Protein 8JU7 (pdb70)

Organism: Pseudomonas aeruginosa (strain ATCC 15692 / DSM 22644 / CIP 104116 / JCM 14847 / LMG 12228 / 1C / PRS 101 / PAO1) (NCBI:txid208964)

Nearest PDB structures (foldseek):
  8ju7-assembly1_B  TM=9.983E-01  e=2.698E-19  Pseudomonas aeruginosa PAO1
  3o6q-assembly1_C  TM=5.172E-01  e=2.446E-02  Bacillus subtilis
  4fzd-assembly1_B  TM=3.623E-01  e=2.554E+00  Homo sapiens
  6saw-assembly2_B  TM=3.612E-01  e=6.056E+00  Idiomarina sp. A28L
  5t6i-assembly1_A  TM=3.703E-01  e=5.303E+00  Toxoplasma gondii

Foldseek 3Di:
DCPCVVVVVLVVLQVVCLVVQVVLLVQQQVDDPVSNVVVQVVCVVVDLKRKDKDFCVVVVDDPVQVVCQVVQGWDADDVRFWTWGDNDPDGIIMIIGHHDDDDD/DVVCVVLLVVLQVVCLVVQVVLLVLQLVDDPVRNVVVQVVCVVVDLKDKDKDFCVRVVADPVRVVCQVVQGWDADDSRFWTWGDNDPDGMIMIIGHHDDD

Radius of gyration: 17.53 Å; Cα contacts (8 Å, |Δi|>4): 270; chains: 2; bounding box: 49×37×42 Å

B-factor: mean 25.76, std 8.46, range [12.95, 70.33]

Solvent-accessible surface area: 11940 Å² total; per-residue (Å²): 175,140,93,124,106,99,48,76,36,53,83,61,46,25,41,19,13,93,0,7,2,71,4,1,14,82,82,0,30,1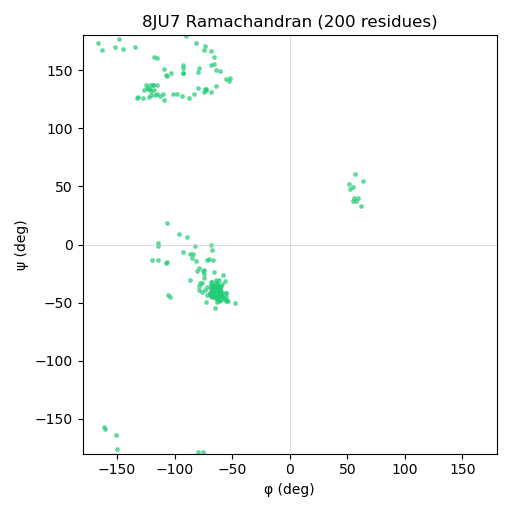06,63,104,97,65,2,14,81,148,37,1,104,92,8,101,102,72,10,8,10,75,5,47,26,12,42,42,203,125,12,165,28,67,141,127,25,59,46,44,3,103,144,106,74,8,0,18,55,118,115,52,25,15,0,0,8,79,11,47,96,32,114,39,9,0,6,0,85,30,4,111,99,84,108,229,104,176,150,72,65,84,26,54,93,33,46,32,38,18,13,96,0,6,3,71,4,0,22,74,54,0,35,110,66,102,91,73,21,20,94,175,36,0,101,83,10,93,100,72,9,10,13,101,6,48,22,10,41,41,204,115,13,150,24,68,134,126,27,63,39,44,4,97,149,105,76,11,1,19,57,118,120,47,46,18,0,0,7,89,10,50,102,33,114,38,8,0,8,0,84,35,9,105,153,132

Secondary structure (DSSP, 8-state):
--TTHHHHHHHHHHHHHHHHHHHHHHHHTTS-HHHHHHHHHHHGGG-SSEEEEE-HHHHT--HHHHHHHHTT--EEETTTTEEEEE-SSSS-EEEEEPPPPP--/-HHHHHHHHHHHHHHHHHHHHHHHHHTTS-HHHHHHHHHHHGGG-SSEEEEE-HHHHT--HHHHHHHHTTPPEEETTTTEEEEE-SSSS-EEEEEPPPP-

GO terms:
  GO:0000155 phosphorelay sensor kinase activity (F, IMP)

Structure (mmCIF, N/CA/C/O backbone):
data_8JU7
#
_entry.id   8JU7
#
_cell.length_a   44.444
_cell.length_b   31.594
_cell.length_c   71.054
_cell.angle_alpha   90.00
_cell.angle_beta   100.03
_cell.angle_gamma   90.00
#
_symmetry.space_group_name_H-M   'P 1 21 1'
#
loop_
_entity.id
_entity.type
_entity.pdbx_description
1 polymer 'histidine kinase'
2 water water
#
loop_
_atom_site.group_PDB
_atom_site.id
_atom_site.type_symbol
_atom_site.label_atom_id
_atom_site.label_alt_id
_atom_site.label_comp_id
_atom_site.label_asym_id
_atom_site.label_entity_id
_atom_site.label_seq_id
_atom_site.pdbx_PDB_ins_code
_atom_site.Cartn_x
_atom_site.Cartn_y
_atom_site.Cartn_z
_atom_site.occupancy
_atom_site.B_iso_or_equiv
_atom_site.auth_seq_id
_atom_site.auth_comp_id
_atom_site.auth_asym_id
_atom_site.auth_atom_id
_atom_site.pdbx_PDB_model_num
ATOM 1 N N . MET A 1 1 ? 20.190 18.902 40.603 1.00 34.79 -1 MET A N 1
ATOM 2 C CA . MET A 1 1 ? 19.076 19.452 39.841 1.00 36.53 -1 MET A CA 1
ATOM 3 C C . MET A 1 1 ? 18.135 18.391 39.285 1.00 37.76 -1 MET A C 1
ATOM 4 O O . MET A 1 1 ? 18.208 18.076 38.101 1.00 41.99 -1 MET A O 1
ATOM 9 N N . MET A 1 2 ? 17.244 17.846 40.116 1.00 36.60 0 MET A N 1
ATOM 10 C CA . MET A 1 2 ? 16.303 16.843 39.627 1.00 39.44 0 MET A CA 1
ATOM 11 C C . MET A 1 2 ? 14.981 17.453 39.182 1.00 40.44 0 MET A C 1
ATOM 12 O O . MET A 1 2 ? 14.136 16.735 38.636 1.00 39.28 0 MET A O 1
ATOM 17 N N . ALA A 1 3 ? 14.786 18.758 39.405 1.00 41.02 1 ALA A N 1
ATOM 18 C CA . ALA A 1 3 ? 13.527 19.413 39.069 1.00 45.53 1 ALA A CA 1
ATOM 19 C C . ALA A 1 3 ? 13.267 19.450 37.569 1.00 48.71 1 ALA A C 1
ATOM 20 O O . ALA A 1 3 ? 12.108 19.559 37.154 1.00 51.86 1 ALA A O 1
ATOM 22 N N . PHE A 1 4 ? 14.307 19.363 36.746 1.00 43.79 2 PHE A N 1
ATOM 23 C CA . PHE A 1 4 ? 14.143 19.369 35.300 1.00 44.53 2 PHE A CA 1
ATOM 24 C C . PHE A 1 4 ? 14.373 17.998 34.699 1.00 41.46 2 PHE A C 1
ATOM 25 O O . PHE A 1 4 ? 14.635 17.891 33.496 1.00 42.19 2 PHE A O 1
ATOM 33 N N . TYR A 1 5 ? 14.310 16.950 35.516 1.00 37.02 3 TYR A N 1
ATOM 34 C CA . TYR A 1 5 ? 14.936 15.700 35.116 1.00 35.65 3 TYR A CA 1
ATOM 35 C C . TYR A 1 5 ? 14.319 15.143 33.840 1.00 33.57 3 TYR A C 1
ATOM 36 O O . TYR A 1 5 ? 15.022 14.557 33.009 1.00 31.95 3 TYR A O 1
ATOM 45 N N . ASP A 1 6 ? 13.006 15.310 33.668 1.00 33.69 4 ASP A N 1
ATOM 46 C CA . ASP A 1 6 ? 12.348 14.746 32.492 1.00 32.26 4 ASP A CA 1
ATOM 47 C C . ASP A 1 6 ? 12.858 15.369 31.197 1.00 30.65 4 ASP A C 1
ATOM 48 O O . ASP A 1 6 ? 12.886 14.694 30.162 1.00 29.18 4 ASP A O 1
ATOM 53 N N . SER A 1 7 ? 13.283 16.637 31.222 1.00 29.14 5 SER A N 1
ATOM 54 C CA . SER A 1 7 ? 13.780 17.230 29.982 1.00 33.36 5 SER A CA 1
ATOM 55 C C . SER A 1 7 ? 15.130 16.643 29.597 1.00 29.28 5 SER A C 1
ATOM 56 O O . SER A 1 7 ? 15.412 16.462 28.404 1.00 30.25 5 SER A O 1
ATOM 59 N N . ILE A 1 8 ? 15.980 16.358 30.588 1.00 28.98 6 ILE A N 1
ATOM 60 C CA . ILE A 1 8 ? 17.262 15.707 30.318 1.00 30.78 6 ILE A CA 1
ATOM 61 C C . ILE A 1 8 ? 17.036 14.342 29.687 1.00 27.97 6 ILE A C 1
ATOM 62 O O . ILE A 1 8 ? 17.648 13.998 28.667 1.00 24.98 6 ILE A O 1
ATOM 67 N N . VAL A 1 9 ? 16.143 13.549 30.287 1.00 24.40 7 VAL A N 1
ATOM 68 C CA . VAL A 1 9 ? 15.868 12.204 29.797 1.00 26.26 7 VAL A CA 1
ATOM 69 C C . VAL A 1 9 ? 15.200 12.260 28.430 1.00 23.49 7 VAL A C 1
ATOM 70 O O . VAL A 1 9 ? 15.532 11.478 27.531 1.00 21.67 7 VAL A O 1
ATOM 74 N N . GLU A 1 10 ? 14.264 13.189 28.246 1.00 22.38 8 GLU A N 1
ATOM 75 C CA . GLU A 1 10 ? 13.589 13.306 26.961 1.00 23.31 8 GLU A CA 1
ATOM 76 C C . GLU A 1 10 ? 14.568 13.683 25.861 1.00 24.40 8 GLU A C 1
ATOM 77 O O . GLU A 1 10 ? 14.598 13.047 24.802 1.00 23.69 8 GLU A O 1
ATOM 83 N N . ASN A 1 11 ? 15.384 14.714 26.096 1.00 24.99 9 ASN A N 1
ATOM 84 C CA . ASN A 1 11 ? 16.355 15.136 25.089 1.00 25.78 9 ASN A CA 1
ATOM 85 C C . ASN A 1 11 ? 17.362 14.034 24.780 1.00 21.63 9 ASN A C 1
ATOM 86 O O . ASN A 1 11 ? 17.759 13.852 23.622 1.00 22.30 9 ASN A O 1
ATOM 91 N N . TYR A 1 12 ? 17.759 13.266 25.793 1.00 21.16 10 TYR A N 1
ATOM 92 C CA . TYR A 1 12 ? 18.678 12.158 25.555 1.00 20.99 10 TYR A CA 1
ATOM 93 C C . TYR A 1 12 ? 18.050 11.110 24.643 1.00 20.98 10 TYR A C 1
ATOM 94 O O . TYR A 1 12 ? 18.691 10.613 23.711 1.00 21.00 10 TYR A O 1
ATOM 103 N N . HIS A 1 13 ? 16.811 10.725 24.937 1.00 16.90 11 HIS A N 1
ATOM 104 C CA . HIS A 1 13 ? 16.147 9.717 24.122 1.00 19.76 11 HIS A CA 1
ATOM 105 C C . HIS A 1 13 ? 15.850 10.243 22.730 1.00 17.18 11 HIS A C 1
ATOM 106 O O . HIS A 1 13 ? 15.964 9.506 21.743 1.00 16.90 11 HIS A O 1
ATOM 113 N N . ARG A 1 14 ? 15.456 11.510 22.635 1.00 15.12 12 ARG A N 1
ATOM 114 C CA . ARG A 1 14 ? 15.284 12.124 21.324 1.00 20.01 12 ARG A CA 1
ATOM 115 C C . ARG A 1 14 ? 16.592 12.089 20.533 1.00 19.75 12 ARG A C 1
ATOM 116 O O . ARG A 1 14 ? 16.600 11.772 19.334 1.00 18.23 12 ARG A O 1
ATOM 124 N N . ASP A 1 15 ? 17.713 12.382 21.195 1.00 19.14 13 ASP A N 1
ATOM 125 C CA . ASP A 1 15 ? 19.007 12.367 20.523 1.00 22.00 13 ASP A CA 1
ATOM 126 C C . ASP A 1 15 ? 19.394 10.960 20.097 1.00 17.59 13 ASP A C 1
ATOM 127 O O . ASP A 1 15 ? 19.995 10.771 19.038 1.00 20.53 13 ASP A O 1
ATOM 132 N N . ALA A 1 16 ? 19.047 9.962 20.898 1.00 19.69 14 ALA A N 1
ATOM 133 C CA . ALA A 1 16 ? 19.409 8.604 20.541 1.00 19.96 14 ALA A CA 1
ATOM 134 C C . ALA A 1 16 ? 18.538 8.041 19.422 1.00 18.78 14 ALA A C 1
ATOM 135 O O . ALA A 1 16 ? 18.985 7.127 18.722 1.00 19.93 14 ALA A O 1
ATOM 137 N N . VAL A 1 17 ? 17.325 8.572 19.222 1.00 15.66 15 VAL A N 1
ATOM 138 C CA . VAL A 1 17 ? 16.391 8.018 18.242 1.00 15.32 15 VAL A CA 1
ATOM 139 C C . VAL A 1 17 ? 16.245 8.879 16.980 1.00 16.26 15 VAL A C 1
ATOM 140 O O . VAL A 1 17 ? 15.783 8.362 15.948 1.00 15.07 15 VAL A O 1
ATOM 144 N N . ARG A 1 18 ? 16.689 10.140 16.995 1.00 14.80 16 ARG A N 1
ATOM 145 C CA . ARG A 1 18 ? 16.422 11.008 15.850 1.00 16.39 16 ARG A CA 1
ATOM 146 C C . ARG A 1 18 ? 17.085 10.505 14.565 1.00 16.17 16 ARG A C 1
ATOM 147 O O . ARG A 1 18 ? 16.493 10.596 13.476 1.00 17.74 16 ARG A O 1
ATOM 155 N N . GLY A 1 19 ? 18.286 9.939 14.656 1.00 16.80 17 GLY A N 1
ATOM 156 C CA . GLY A 1 19 ? 18.909 9.417 13.447 1.00 17.53 17 GLY A CA 1
ATOM 157 C C . GLY A 1 19 ? 18.158 8.212 12.903 1.00 18.68 17 GLY A C 1
ATOM 158 O O . GLY A 1 19 ? 17.921 8.101 11.697 1.00 16.14 17 GLY A O 1
ATOM 159 N N . GLN A 1 20 ? 17.787 7.289 13.789 1.00 13.57 18 GLN A N 1
ATOM 160 C CA . GLN A 1 20 ? 17.017 6.115 13.373 1.00 15.39 18 GLN A CA 1
ATOM 161 C C . GLN A 1 20 ? 15.749 6.535 12.645 1.00 16.99 18 GLN A C 1
ATOM 162 O O . GLN A 1 20 ? 15.410 5.997 11.578 1.00 17.66 18 GLN A O 1
ATOM 168 N N . ALA A 1 21 ? 15.042 7.522 13.202 1.00 15.46 19 ALA A N 1
ATOM 169 C CA . ALA A 1 21 ? 13.795 7.969 12.592 1.00 17.00 19 ALA A CA 1
ATOM 170 C C . ALA A 1 21 ? 14.055 8.626 11.247 1.00 18.08 19 ALA A C 1
ATOM 171 O O . ALA A 1 21 ? 13.305 8.406 10.289 1.00 18.12 19 ALA A O 1
ATOM 173 N N . TYR A 1 22 ? 15.137 9.409 11.153 1.00 17.38 20 TYR A N 1
ATOM 174 C CA . TYR A 1 22 ? 15.502 10.057 9.896 1.00 19.28 20 TYR A CA 1
ATOM 175 C C . TYR A 1 22 ? 15.719 9.025 8.793 1.00 17.73 20 TYR A C 1
ATOM 176 O O . TYR A 1 22 ? 15.274 9.209 7.655 1.00 15.21 20 TYR A O 1
ATOM 185 N N . SER A 1 23 ? 16.443 7.945 9.098 1.00 16.38 21 SER A N 1
ATOM 186 C CA . SER A 1 23 ? 16.742 6.968 8.056 1.00 18.12 21 SER A CA 1
ATOM 187 C C . SER A 1 23 ? 15.476 6.240 7.624 1.00 20.44 21 SER A C 1
ATOM 188 O O . SER A 1 23 ? 15.306 5.938 6.435 1.00 18.58 21 SER A O 1
ATOM 191 N N . LEU A 1 24 ? 14.560 5.994 8.569 1.00 14.03 22 LEU A N 1
ATOM 192 C CA . LEU A 1 24 ? 13.293 5.344 8.242 1.00 18.09 22 LEU A CA 1
ATOM 193 C C . LEU A 1 24 ? 12.417 6.272 7.421 1.00 19.97 22 LEU A C 1
ATOM 194 O O . LEU A 1 24 ? 11.819 5.857 6.419 1.00 18.18 22 LEU A O 1
ATOM 199 N N . VAL A 1 25 ? 12.356 7.542 7.814 1.00 14.88 23 VAL A N 1
ATOM 200 C CA . VAL A 1 25 ? 11.527 8.488 7.070 1.00 20.08 23 VAL A CA 1
ATOM 201 C C . VAL A 1 25 ? 12.078 8.678 5.662 1.00 22.11 23 VAL A C 1
ATOM 202 O O . VAL A 1 25 ? 11.311 8.822 4.694 1.00 19.47 23 VAL A O 1
ATOM 206 N N . GLU A 1 26 ? 13.408 8.656 5.504 1.00 21.63 24 GLU A N 1
ATOM 207 C CA . GLU A 1 26 ? 13.954 8.873 4.153 1.00 24.21 24 GLU A CA 1
ATOM 208 C C . GLU A 1 26 ? 13.455 7.838 3.156 1.00 23.31 24 GLU A C 1
ATOM 209 O O . GLU A 1 26 ? 13.278 8.150 1.970 1.00 21.89 24 GLU A O 1
ATOM 215 N N . LYS A 1 27 ? 13.238 6.608 3.619 1.00 20.47 25 LYS A N 1
ATOM 216 C CA . LYS A 1 27 ? 12.696 5.567 2.765 1.00 19.85 25 LYS A CA 1
ATOM 217 C C . LYS A 1 27 ? 11.188 5.719 2.606 1.00 21.45 25 LYS A C 1
ATOM 218 O O . LYS A 1 27 ? 10.658 5.509 1.512 1.00 21.54 25 LYS A O 1
ATOM 224 N N . LEU A 1 28 ? 10.479 6.094 3.678 1.00 18.61 26 LEU A N 1
ATOM 225 C CA . LEU A 1 28 ? 9.013 6.123 3.614 1.00 17.09 26 LEU A CA 1
ATOM 226 C C . LEU A 1 28 ? 8.486 7.326 2.835 1.00 20.12 26 LEU A C 1
ATOM 227 O O . LEU A 1 28 ? 7.529 7.191 2.050 1.00 18.20 26 LEU A O 1
ATOM 232 N N . ALA A 1 29 ? 9.092 8.506 3.029 1.00 18.72 27 ALA A N 1
ATOM 233 C CA . ALA A 1 29 ? 8.502 9.742 2.511 1.00 17.56 27 ALA A CA 1
ATOM 234 C C . ALA A 1 29 ? 8.219 9.719 1.011 1.00 19.03 27 ALA A C 1
ATOM 235 O O . ALA A 1 29 ? 7.105 10.112 0.612 1.00 18.71 27 ALA A O 1
ATOM 237 N N . PRO A 1 30 ? 9.144 9.290 0.143 1.00 18.26 28 PRO A N 1
ATOM 238 C CA . PRO A 1 30 ? 8.859 9.275 -1.304 1.00 22.50 28 PRO A CA 1
ATOM 239 C C . PRO A 1 30 ? 7.781 8.296 -1.723 1.00 21.49 28 PRO A C 1
ATOM 240 O O . PRO A 1 30 ? 7.338 8.370 -2.876 1.00 20.52 28 PRO A O 1
ATOM 244 N N . LEU A 1 31 ? 7.378 7.366 -0.860 1.00 19.49 29 LEU A N 1
ATOM 245 C CA . LEU A 1 31 ? 6.568 6.227 -1.270 1.00 20.60 29 LEU A CA 1
ATOM 246 C C . LEU A 1 31 ? 5.083 6.521 -1.111 1.00 21.44 29 LEU A C 1
ATOM 247 O O . LEU A 1 31 ? 4.668 7.253 -0.208 1.00 20.07 29 LEU A O 1
ATOM 252 N N . ASP A 1 32 ? 4.282 5.934 -1.996 1.00 22.51 30 ASP A N 1
ATOM 253 C CA . ASP A 1 32 ? 2.839 5.999 -1.811 1.00 28.42 30 ASP A CA 1
ATOM 254 C C . ASP A 1 32 ? 2.432 5.041 -0.694 1.00 25.74 30 ASP A C 1
ATOM 255 O O . ASP A 1 32 ? 3.262 4.357 -0.095 1.00 22.85 30 ASP A O 1
ATOM 260 N N . GLN A 1 33 ? 1.126 4.974 -0.424 1.00 27.04 31 GLN A N 1
ATOM 261 C CA . GLN A 1 33 ? 0.658 4.231 0.745 1.00 24.60 31 GLN A CA 1
ATOM 262 C C . GLN A 1 33 ? 1.032 2.757 0.673 1.00 25.54 31 GLN A C 1
ATOM 263 O O . GLN A 1 33 ? 1.472 2.175 1.675 1.00 22.89 31 GLN A O 1
ATOM 269 N N . ALA A 1 34 ? 0.854 2.131 -0.501 1.00 22.56 32 ALA A N 1
ATOM 270 C CA . ALA A 1 34 ? 1.216 0.725 -0.669 1.00 25.84 32 ALA A CA 1
ATOM 271 C C . ALA A 1 34 ? 2.713 0.506 -0.484 1.00 26.65 32 ALA A C 1
ATOM 272 O O . ALA A 1 34 ? 3.133 -0.494 0.115 1.00 24.57 32 ALA A O 1
ATOM 274 N N . GLY A 1 35 ? 3.532 1.430 -0.996 1.00 26.14 33 GLY A N 1
ATOM 275 C CA . GLY A 1 35 ? 4.971 1.296 -0.845 1.00 22.86 33 GLY A CA 1
ATOM 276 C C . GLY A 1 35 ? 5.429 1.449 0.594 1.00 22.55 33 GLY A C 1
ATOM 277 O O . GLY A 1 35 ? 6.328 0.731 1.044 1.00 22.25 33 GLY A O 1
ATOM 278 N N . ARG A 1 36 ? 4.827 2.387 1.334 1.00 22.29 34 ARG A N 1
ATOM 279 C CA . ARG A 1 36 ? 5.154 2.510 2.753 1.00 19.27 34 ARG A CA 1
ATOM 280 C C . ARG A 1 36 ? 4.795 1.241 3.517 1.00 21.70 34 ARG A C 1
ATOM 281 O O . ARG A 1 36 ? 5.585 0.764 4.338 1.00 23.02 34 ARG A O 1
ATOM 289 N N . GLN A 1 37 ? 3.619 0.655 3.249 1.00 22.11 35 GLN A N 1
ATOM 290 C CA . GLN A 1 37 ? 3.250 -0.570 3.960 1.00 23.53 35 GLN A CA 1
ATOM 291 C C . GLN A 1 37 ? 4.216 -1.709 3.639 1.00 22.42 35 GLN A C 1
ATOM 292 O O . GLN A 1 37 ? 4.654 -2.436 4.534 1.00 23.46 35 GLN A O 1
ATOM 298 N N . ARG A 1 38 ? 4.561 -1.864 2.362 1.00 23.66 36 ARG A N 1
ATOM 299 C CA . ARG A 1 38 ? 5.542 -2.851 1.915 1.00 24.53 36 ARG A CA 1
ATOM 300 C C . ARG A 1 38 ? 6.885 -2.663 2.615 1.00 23.09 36 ARG A C 1
ATOM 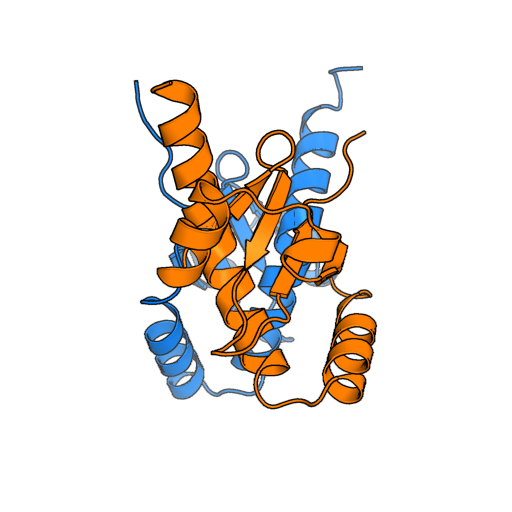301 O O . ARG A 1 38 ? 7.503 -3.633 3.085 1.00 23.78 36 ARG A O 1
ATOM 309 N N . GLN A 1 39 ? 7.364 -1.416 2.678 1.00 23.28 37 GLN A N 1
ATOM 310 C CA . GLN A 1 39 ? 8.665 -1.146 3.292 1.00 23.70 37 GLN A CA 1
ATOM 311 C C . GLN A 1 39 ? 8.649 -1.487 4.776 1.00 19.88 37 GLN A C 1
ATOM 312 O O . GLN A 1 39 ? 9.616 -2.051 5.308 1.00 19.67 37 GLN A O 1
ATOM 318 N N . LEU A 1 40 ? 7.546 -1.176 5.460 1.00 19.64 38 LEU A N 1
ATOM 319 C CA . LEU A 1 40 ? 7.430 -1.532 6.871 1.00 21.54 38 LEU A CA 1
ATOM 320 C C . LEU A 1 40 ? 7.507 -3.042 7.056 1.00 22.36 38 LEU A C 1
ATOM 321 O O . LEU A 1 40 ? 8.173 -3.540 7.976 1.00 21.92 38 LEU A O 1
ATOM 326 N N . GLU A 1 41 ? 6.830 -3.783 6.178 1.00 22.24 39 GLU A N 1
ATOM 327 C CA . GLU A 1 41 ? 6.792 -5.238 6.257 1.00 21.44 39 GLU A CA 1
ATOM 328 C C . GLU A 1 41 ? 8.156 -5.837 5.967 1.00 25.03 39 GLU A C 1
ATOM 329 O O . GLU A 1 41 ? 8.521 -6.868 6.548 1.00 22.44 39 GLU A O 1
ATOM 335 N N . ASP A 1 42 ? 8.944 -5.195 5.100 1.00 21.80 40 ASP A N 1
ATOM 336 C CA . ASP A 1 42 ? 10.279 -5.719 4.847 1.00 24.21 40 ASP A CA 1
ATOM 337 C C . ASP A 1 42 ? 11.218 -5.427 6.014 1.00 23.61 40 ASP A C 1
ATOM 338 O O . ASP A 1 42 ? 12.149 -6.194 6.261 1.00 22.03 40 ASP A O 1
ATOM 343 N N . TRP A 1 43 ? 10.979 -4.339 6.744 1.00 20.69 41 TRP A N 1
ATOM 344 C CA . TRP A 1 43 ? 11.853 -3.953 7.848 1.00 20.94 41 TRP A CA 1
ATOM 345 C C . TRP A 1 43 ? 11.648 -4.806 9.089 1.00 21.38 41 TRP A C 1
ATOM 346 O O . TRP A 1 43 ? 12.606 -5.041 9.836 1.00 21.59 41 TRP A O 1
ATOM 357 N N . ARG A 1 44 ? 10.419 -5.262 9.330 1.00 21.61 42 ARG A N 1
ATOM 358 C CA . ARG A 1 44 ? 10.095 -5.845 10.628 1.00 20.22 42 ARG A CA 1
ATOM 359 C C . ARG A 1 44 ? 10.925 -7.072 11.004 1.00 22.90 42 ARG A C 1
ATOM 360 O O . ARG A 1 44 ? 11.325 -7.168 12.180 1.00 18.04 42 ARG A O 1
ATOM 368 N N . PRO A 1 45 ? 11.192 -8.042 10.119 1.00 18.35 43 PRO A N 1
ATOM 369 C CA . PRO A 1 45 ? 12.044 -9.175 10.5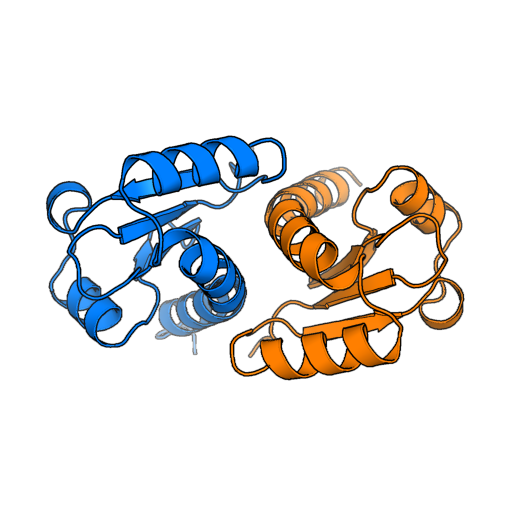22 1.00 22.80 43 PRO A CA 1
ATOM 370 C C . PRO A 1 45 ? 13.504 -8.807 10.767 1.00 21.84 43 PRO A C 1
ATOM 371 O O . PRO A 1 45 ? 14.292 -9.688 11.133 1.00 23.79 43 PRO A O 1
ATOM 375 N N . HIS A 1 46 ? 13.894 -7.544 10.601 1.00 21.44 44 HIS A N 1
ATOM 376 C CA . HIS A 1 46 ? 15.247 -7.111 10.923 1.00 22.55 44 HIS A CA 1
ATOM 377 C C . HIS A 1 46 ? 15.294 -6.128 12.075 1.00 20.51 44 HIS A C 1
ATOM 378 O O . HIS A 1 46 ? 16.384 -5.669 12.429 1.00 18.83 44 HIS A O 1
ATOM 385 N N . TYR A 1 47 ? 14.149 -5.805 12.667 1.00 20.43 45 TYR A N 1
ATOM 386 C CA . TYR A 1 47 ? 14.038 -4.743 13.656 1.00 17.83 45 TYR A CA 1
ATOM 387 C C . TYR A 1 47 ? 13.512 -5.304 14.964 1.00 18.04 45 TYR A C 1
ATOM 388 O O . TYR A 1 47 ? 12.541 -6.068 14.973 1.00 18.14 45 TYR A O 1
ATOM 397 N N . GLY A 1 48 ? 14.156 -4.917 16.067 1.00 19.66 46 GLY A N 1
ATOM 398 C CA . GLY A 1 48 ? 13.574 -5.127 17.376 1.00 17.66 46 GLY A CA 1
ATOM 399 C C . GLY A 1 48 ? 12.611 -4.047 17.814 1.00 21.36 46 GLY A C 1
ATOM 400 O O . GLY A 1 48 ? 11.907 -4.224 18.811 1.00 22.82 46 GLY A O 1
ATOM 401 N N . LEU A 1 49 ? 12.581 -2.931 17.094 1.00 17.83 47 LEU A N 1
ATOM 402 C CA . LEU A 1 49 ? 11.585 -1.888 17.290 1.00 17.04 47 LEU A CA 1
ATOM 403 C C . LEU A 1 49 ? 10.275 -2.274 16.624 1.00 20.53 47 LEU A C 1
ATOM 404 O O . LEU A 1 49 ? 10.255 -2.974 15.605 1.00 23.03 47 LEU A O 1
ATOM 409 N N . GLU A 1 50 ? 9.174 -1.770 17.173 1.00 20.06 48 GLU A N 1
ATOM 410 C CA . GLU A 1 50 ? 7.872 -1.926 16.538 1.00 20.73 48 GLU A CA 1
ATOM 411 C C . GLU A 1 50 ? 7.634 -0.689 15.677 1.00 19.31 48 GLU A C 1
ATOM 412 O O . GLU A 1 50 ? 7.783 0.439 16.157 1.00 18.38 48 GLU A O 1
ATOM 418 N N . LEU A 1 51 ? 7.296 -0.893 14.405 1.00 18.95 49 LEU A N 1
ATOM 419 C CA . LEU A 1 51 ? 7.177 0.203 13.450 1.00 18.76 49 LEU A CA 1
ATOM 420 C C . LEU A 1 51 ? 5.764 0.242 12.888 1.00 17.49 49 LEU A C 1
ATOM 421 O O . LEU A 1 51 ? 5.271 -0.777 12.400 1.00 20.26 49 LEU A O 1
ATOM 426 N N . SER A 1 52 ? 5.126 1.414 12.937 1.00 19.65 50 SER A N 1
ATOM 427 C CA . SER A 1 52 ? 3.772 1.552 12.405 1.00 18.07 50 SER A CA 1
ATOM 428 C C . SER A 1 52 ? 3.539 2.985 11.940 1.00 19.66 50 SER A C 1
ATOM 429 O O . SER A 1 52 ? 4.335 3.886 12.208 1.00 19.73 50 SER A O 1
ATOM 432 N N . LEU A 1 53 ? 2.422 3.182 11.240 1.00 16.22 51 LEU A N 1
ATOM 433 C CA . LEU A 1 53 ? 1.980 4.487 10.775 1.00 17.63 51 LEU A CA 1
ATOM 434 C C . LEU A 1 53 ? 0.783 4.952 11.597 1.00 21.94 51 LEU A C 1
ATOM 435 O O . LEU A 1 53 ? -0.072 4.153 11.994 1.00 23.17 51 LEU A O 1
ATOM 440 N N . THR A 1 54 ? 0.710 6.262 11.819 1.00 19.86 52 THR A N 1
ATOM 441 C CA . THR A 1 54 ? -0.341 6.843 12.636 1.00 21.63 52 THR A CA 1
ATOM 442 C C . THR A 1 54 ? -0.617 8.253 12.125 1.00 21.28 52 THR A C 1
ATOM 443 O O . THR A 1 54 ? -0.061 8.681 11.109 1.00 20.51 52 THR A O 1
ATOM 447 N N . ASP A 1 55 ? -1.509 8.972 12.810 1.00 26.37 53 ASP A N 1
ATOM 448 C CA . ASP A 1 55 ? -1.713 10.388 12.518 1.00 22.17 53 ASP A CA 1
ATOM 449 C C . ASP A 1 55 ? -2.107 11.108 13.805 1.00 19.36 53 ASP A C 1
ATOM 450 O O . ASP A 1 55 ? -2.248 10.498 14.866 1.00 23.88 53 ASP A O 1
ATOM 455 N N . ALA A 1 56 ? -2.260 12.431 13.707 1.00 19.93 54 ALA A N 1
ATOM 456 C CA . ALA A 1 56 ? -2.512 13.225 14.908 1.00 22.77 54 ALA A CA 1
ATOM 457 C C . ALA A 1 56 ? -3.836 12.849 15.563 1.00 22.02 54 ALA A C 1
ATOM 458 O O . ALA A 1 56 ? -3.951 12.869 16.798 1.00 25.22 54 ALA A O 1
ATOM 460 N N . ARG A 1 57 ? -4.845 12.512 14.765 1.00 23.71 55 ARG A N 1
ATOM 461 C CA . ARG A 1 57 ? -6.112 12.072 15.345 1.00 25.85 55 ARG A CA 1
ATOM 462 C C . ARG A 1 57 ? -5.930 10.761 16.110 1.00 25.82 55 ARG A C 1
ATOM 463 O O . ARG A 1 57 ? -6.254 10.666 17.302 1.00 27.69 55 ARG A O 1
ATOM 471 N N . GLN A 1 58 ? -5.394 9.733 15.451 1.00 22.56 56 GLN A N 1
ATOM 472 C CA . GLN A 1 58 ? -5.377 8.436 16.113 1.00 26.00 56 GLN A CA 1
ATOM 473 C C . GLN A 1 58 ? -4.323 8.364 17.213 1.00 24.94 56 GLN A C 1
ATOM 474 O O . GLN A 1 58 ? -4.471 7.550 18.133 1.00 22.07 56 GLN A O 1
ATOM 480 N N . ALA A 1 59 ? -3.295 9.224 17.171 1.00 21.85 57 ALA A N 1
ATOM 481 C CA . ALA A 1 59 ? -2.356 9.337 18.284 1.00 20.82 57 ALA A CA 1
ATOM 482 C C . ALA A 1 59 ? -2.838 10.276 19.389 1.00 22.78 57 ALA A C 1
ATOM 483 O O . ALA A 1 59 ? -2.219 10.310 20.460 1.00 24.64 57 ALA A O 1
ATOM 485 N N . LYS A 1 60 ? -3.932 11.013 19.172 1.00 22.30 58 LYS A N 1
ATOM 486 C CA . LYS A 1 60 ? -4.437 11.992 20.141 1.00 25.35 58 LYS A CA 1
ATOM 487 C C . LYS A 1 60 ? -3.354 12.981 20.581 1.00 25.69 58 LYS A C 1
ATOM 488 O O . LYS A 1 60 ? -3.177 13.258 21.767 1.00 19.88 58 LYS A O 1
ATOM 494 N N . LEU A 1 61 ? -2.637 13.532 19.604 1.00 25.29 59 LEU A N 1
ATOM 495 C CA . LEU A 1 61 ? -1.547 14.457 19.900 1.00 20.81 59 LEU A CA 1
ATOM 496 C C . LEU A 1 61 ? -2.066 15.728 20.567 1.00 22.86 59 LEU A C 1
ATOM 497 O O . LEU A 1 61 ? -3.070 16.306 20.144 1.00 22.47 59 LEU A O 1
ATOM 502 N N . THR A 1 62 ? -1.355 16.176 21.599 1.00 25.94 60 THR A N 1
ATOM 503 C CA . THR A 1 62 ? -1.575 17.491 22.190 1.00 23.10 60 THR A CA 1
ATOM 504 C C . THR A 1 62 ? -1.013 18.589 21.283 1.00 24.62 60 THR A C 1
ATOM 505 O O . THR A 1 62 ? -0.247 18.329 20.346 1.00 21.22 60 THR A O 1
ATOM 509 N N . GLN A 1 63 ? -1.375 19.844 21.582 1.00 24.56 61 GLN A N 1
ATOM 510 C CA . GLN A 1 63 ? -0.754 20.951 20.850 1.00 28.92 61 GLN A CA 1
ATOM 511 C C . GLN A 1 63 ? 0.744 20.991 21.042 1.00 24.52 61 GLN A C 1
ATOM 512 O O . GLN A 1 63 ? 1.475 21.300 20.093 1.00 24.88 61 GLN A O 1
ATOM 518 N N . GLU A 1 64 ? 1.213 20.751 22.272 1.00 23.39 62 GLU A N 1
ATOM 519 C CA . GLU A 1 64 ? 2.652 20.723 22.520 1.00 24.12 62 GLU A CA 1
ATOM 520 C C . GLU A 1 64 ? 3.329 19.721 21.592 1.00 21.93 62 GLU A C 1
ATOM 521 O O . GLU A 1 64 ? 4.406 19.989 21.035 1.00 19.79 62 GLU A O 1
ATOM 527 N N . GLU A 1 65 ? 2.698 18.563 21.401 1.00 21.23 63 GLU A N 1
ATOM 528 C CA . GLU A 1 65 ? 3.306 17.516 20.589 1.00 21.73 63 GLU A CA 1
ATOM 529 C C . GLU A 1 65 ? 3.239 17.868 19.113 1.00 22.04 63 GLU A C 1
ATOM 530 O O . GLU A 1 65 ? 4.192 17.618 18.369 1.00 18.60 63 GLU A O 1
ATOM 536 N N . GLN A 1 66 ? 2.127 18.461 18.676 1.00 21.06 64 GLN A N 1
ATOM 537 C CA . GLN A 1 66 ? 2.057 18.936 17.298 1.00 20.15 64 GLN A CA 1
ATOM 538 C C . GLN A 1 66 ? 3.062 20.050 17.053 1.00 20.00 64 GLN A C 1
ATOM 539 O O . GLN A 1 66 ? 3.614 20.163 15.951 1.00 18.18 64 GLN A O 1
ATOM 545 N N . ALA A 1 67 ? 3.307 20.890 18.060 1.00 19.45 65 ALA A N 1
ATOM 546 C CA . ALA A 1 67 ? 4.327 21.923 17.906 1.00 20.21 65 ALA A CA 1
ATOM 547 C C . ALA A 1 67 ? 5.691 21.302 17.637 1.00 22.04 65 ALA A C 1
ATOM 548 O O . ALA A 1 67 ? 6.473 21.826 16.833 1.00 20.06 65 ALA A O 1
ATOM 550 N N . LEU A 1 68 ? 6.000 20.188 18.310 1.00 18.68 66 LEU A N 1
ATOM 551 C CA . LEU A 1 68 ? 7.278 19.519 18.069 1.00 18.14 66 LEU A CA 1
ATOM 552 C C . LEU A 1 68 ? 7.346 18.977 16.650 1.00 19.63 66 LEU A C 1
ATOM 553 O O . LEU A 1 68 ? 8.360 19.140 15.962 1.00 18.72 66 LEU A O 1
ATOM 558 N N . LEU A 1 69 ? 6.265 18.348 16.184 1.00 15.86 67 LEU A N 1
ATOM 559 C CA . LEU A 1 69 ? 6.256 17.831 14.817 1.00 19.19 67 LEU A CA 1
ATOM 560 C C . LEU A 1 69 ? 6.428 18.952 13.795 1.00 20.93 67 LEU A C 1
ATOM 561 O O . LEU A 1 69 ? 7.139 18.783 12.799 1.00 21.50 67 LEU A O 1
ATOM 566 N N . ASP A 1 70 ? 5.799 20.114 14.032 1.00 20.14 68 ASP A N 1
ATOM 567 C CA . ASP A 1 70 ? 5.978 21.242 13.113 1.00 18.46 68 ASP A CA 1
ATOM 568 C C . ASP A 1 70 ? 7.443 21.632 12.973 1.00 21.13 68 ASP A C 1
ATOM 569 O O . ASP A 1 70 ? 7.839 22.224 11.959 1.00 19.58 68 ASP A O 1
ATOM 574 N N . LYS A 1 71 ? 8.252 21.346 13.989 1.00 19.39 69 LYS A N 1
ATOM 575 C CA . LYS A 1 71 ? 9.675 21.636 13.975 1.00 19.09 69 LYS A CA 1
ATOM 576 C C . LYS A 1 71 ? 10.514 20.440 13.549 1.00 17.61 69 LYS A C 1
ATOM 577 O O . LYS A 1 71 ? 11.746 20.510 13.614 1.00 19.38 69 LYS A O 1
ATOM 583 N N . ASN A 1 72 ? 9.877 19.366 13.073 1.00 18.97 70 ASN A N 1
ATOM 584 C CA . ASN A 1 72 ? 10.580 18.124 12.720 1.00 19.81 70 ASN A CA 1
ATOM 585 C C . ASN A 1 72 ? 11.389 17.586 13.900 1.00 19.64 70 ASN A C 1
ATOM 586 O O . ASN A 1 72 ? 12.526 17.104 13.744 1.00 22.17 70 ASN A O 1
ATOM 591 N N . LEU A 1 73 ? 10.809 17.674 15.096 1.00 17.81 71 LEU A N 1
ATOM 592 C CA . LEU A 1 73 ? 11.363 17.057 16.296 1.00 16.57 71 LEU A CA 1
ATOM 593 C C . LEU A 1 73 ? 10.503 15.869 16.726 1.00 18.37 71 LEU A C 1
ATOM 594 O O . LEU A 1 73 ? 9.301 15.845 16.475 1.00 18.43 71 LEU A O 1
ATOM 599 N N . LEU A 1 74 ? 11.123 14.875 17.374 1.00 16.35 72 LEU A N 1
ATOM 600 C CA . LEU A 1 74 ? 10.399 13.675 17.776 1.00 15.63 72 LEU A CA 1
ATOM 601 C C . LEU A 1 74 ? 9.486 13.951 18.960 1.00 20.96 72 LEU A C 1
ATOM 602 O O . LEU A 1 74 ? 9.900 14.576 19.943 1.00 18.05 72 LEU A O 1
ATOM 607 N N . VAL A 1 75 ? 8.248 13.469 18.871 1.00 17.13 73 VAL A N 1
ATOM 608 C CA . VAL A 1 75 ? 7.369 13.379 20.034 1.00 17.97 73 VAL A CA 1
ATOM 609 C C . VAL A 1 75 ? 7.768 12.139 20.823 1.00 18.95 73 VAL A C 1
ATOM 610 O O . VAL A 1 75 ? 8.016 11.078 20.240 1.00 19.47 73 VAL A O 1
ATOM 614 N N . VAL A 1 76 ? 7.870 12.268 22.144 1.00 17.21 74 VAL A N 1
ATOM 615 C CA . VAL A 1 76 ? 8.333 11.171 22.990 1.00 17.14 74 VAL A CA 1
ATOM 616 C C . VAL A 1 76 ? 7.236 10.838 23.986 1.00 20.94 74 VAL A C 1
ATOM 617 O O . VAL A 1 76 ? 6.693 11.738 24.641 1.00 20.83 74 VAL A O 1
ATOM 621 N N . ARG A 1 77 ? 6.929 9.547 24.116 1.00 19.47 75 ARG A N 1
ATOM 622 C CA . ARG A 1 77 ? 5.774 9.093 24.882 1.00 22.50 75 ARG A CA 1
ATOM 623 C C . ARG A 1 77 ? 6.068 7.781 25.592 1.00 21.01 75 ARG A C 1
ATOM 624 O O . ARG A 1 77 ? 7.049 7.098 25.303 1.00 20.65 75 ARG A O 1
ATOM 632 N N . GLU A 1 78 ? 5.157 7.419 26.499 1.00 23.15 76 GLU A N 1
ATOM 633 C CA . GLU A 1 78 ? 5.092 6.085 27.113 1.00 27.03 76 GLU A CA 1
ATOM 634 C C . GLU A 1 78 ? 6.409 5.708 27.799 1.00 24.40 76 GLU A C 1
ATOM 635 O O . GLU A 1 78 ? 7.074 4.723 27.462 1.00 21.34 76 GLU A O 1
ATOM 641 N N . ASP A 1 79 ? 6.779 6.511 28.792 1.00 20.36 77 ASP A N 1
ATOM 642 C CA . ASP A 1 79 ? 7.968 6.234 29.595 1.00 21.14 77 ASP A CA 1
ATOM 643 C C . ASP A 1 79 ? 9.209 6.189 28.698 1.00 23.73 77 ASP A C 1
ATOM 644 O O . ASP A 1 79 ? 10.086 5.333 28.846 1.00 24.39 77 ASP A O 1
ATOM 649 N N . PHE A 1 80 ? 9.258 7.115 27.728 1.00 23.30 78 PHE A N 1
ATOM 650 C CA . PHE A 1 80 ? 10.377 7.250 26.786 1.00 20.40 78 PHE A CA 1
ATOM 651 C C . PHE A 1 80 ? 10.639 5.975 25.985 1.00 20.40 78 PHE A C 1
ATOM 652 O O . PHE A 1 80 ? 11.789 5.656 25.658 1.00 21.75 78 PHE A O 1
ATOM 660 N N . THR A 1 81 ? 9.562 5.272 25.613 1.00 21.47 79 THR A N 1
ATOM 661 C CA . THR A 1 81 ? 9.653 4.104 24.746 1.00 17.99 79 THR A CA 1
ATOM 662 C C . THR A 1 81 ? 8.980 4.274 23.388 1.00 18.02 79 THR A C 1
ATOM 663 O O . THR A 1 81 ? 9.177 3.413 22.523 1.00 17.44 79 THR A O 1
ATOM 667 N N . GLU A 1 82 ? 8.162 5.306 23.191 1.00 15.94 80 GLU A N 1
ATOM 668 C CA . GLU A 1 82 ? 7.468 5.529 21.923 1.00 16.11 80 GLU A CA 1
ATOM 669 C C . GLU A 1 82 ? 7.901 6.865 21.342 1.00 18.26 80 GLU A C 1
ATOM 670 O O . GLU A 1 82 ? 8.031 7.861 22.063 1.00 19.21 80 GLU A O 1
ATOM 676 N N . PHE A 1 83 ? 8.141 6.872 20.033 1.00 16.50 81 PHE A N 1
ATOM 677 C CA . PHE A 1 83 ? 8.647 8.045 19.345 1.00 15.84 81 PHE A CA 1
ATOM 678 C C . PHE A 1 83 ? 7.812 8.240 18.098 1.00 15.96 81 PHE A C 1
ATOM 679 O O . PHE A 1 83 ? 7.627 7.298 17.322 1.00 17.44 81 PHE A O 1
ATOM 687 N N . ILE A 1 84 ? 7.261 9.437 17.935 1.00 18.46 82 ILE A N 1
ATOM 688 C CA . ILE A 1 84 ? 6.449 9.747 16.766 1.00 18.12 82 ILE A CA 1
ATOM 689 C C . ILE A 1 84 ? 7.142 10.828 15.947 1.00 16.16 82 ILE A C 1
ATOM 690 O O . ILE A 1 84 ? 7.545 11.875 16.474 1.00 17.77 82 ILE A O 1
ATOM 695 N N . SER A 1 85 ? 7.274 10.572 14.657 1.00 15.97 83 SER A N 1
ATOM 696 C CA . SER A 1 85 ? 8.072 11.408 13.790 1.00 14.63 83 SER A CA 1
ATOM 697 C C . SER A 1 85 ? 7.219 11.873 12.625 1.00 15.62 83 SER A C 1
ATOM 698 O O . SER A 1 85 ? 6.434 11.097 12.072 1.00 15.45 83 SER A O 1
ATOM 701 N N . ARG A 1 86 ? 7.359 13.151 12.298 1.00 15.01 84 ARG A N 1
ATOM 702 C CA . ARG A 1 86 ? 6.912 13.672 11.014 1.00 18.29 84 ARG A CA 1
ATOM 703 C C . ARG A 1 86 ? 7.564 12.876 9.888 1.00 16.44 84 ARG A C 1
ATOM 704 O O . ARG A 1 86 ? 8.734 12.499 9.982 1.00 17.80 84 ARG A O 1
ATOM 712 N N . ILE A 1 87 ? 6.819 12.621 8.813 1.00 16.14 85 ILE A N 1
ATOM 713 C CA . ILE A 1 87 ? 7.373 11.965 7.621 1.00 15.20 85 ILE A CA 1
ATOM 714 C C . ILE A 1 87 ? 7.597 12.971 6.503 1.00 20.68 85 ILE A C 1
ATOM 715 O O . ILE A 1 87 ? 8.663 13.002 5.882 1.00 19.29 85 ILE A O 1
ATOM 720 N N . ASP A 1 88 ? 6.610 13.831 6.283 1.00 18.47 86 ASP A N 1
ATOM 721 C CA . ASP A 1 88 ? 6.617 14.833 5.219 1.00 16.70 86 ASP A CA 1
ATOM 722 C C . ASP A 1 88 ? 5.585 15.892 5.603 1.00 20.85 86 ASP A C 1
ATOM 723 O O . ASP A 1 88 ? 5.227 16.018 6.780 1.00 20.12 86 ASP A O 1
ATOM 728 N N . ALA A 1 89 ? 5.091 16.650 4.628 1.00 22.91 87 ALA A N 1
ATOM 729 C CA . ALA A 1 89 ? 4.100 17.660 4.972 1.00 23.25 87 ALA A CA 1
ATOM 730 C C . ALA A 1 89 ? 2.683 17.093 5.079 1.00 25.94 87 ALA A C 1
ATOM 731 O O . ALA A 1 89 ? 1.751 17.850 5.388 1.00 24.77 87 ALA A O 1
ATOM 733 N N . GLY A 1 90 ? 2.502 15.787 4.836 1.00 16.98 88 GLY A N 1
ATOM 734 C CA . GLY A 1 90 ? 1.209 15.150 4.964 1.00 20.50 88 GLY A CA 1
ATOM 735 C C . GLY A 1 90 ? 0.886 14.803 6.400 1.00 24.06 88 GLY A C 1
ATOM 736 O O . GLY A 1 90 ? 1.704 14.951 7.324 1.00 18.98 88 GLY A O 1
ATOM 737 N N . PRO A 1 91 ? -0.344 14.329 6.619 1.00 21.43 89 PRO A N 1
ATOM 738 C CA . PRO A 1 91 ? -0.758 14.008 7.996 1.00 19.09 89 PRO A CA 1
ATOM 739 C C . PRO A 1 91 ? -0.222 12.678 8.513 1.00 20.43 89 PRO A C 1
ATOM 740 O O . PRO A 1 91 ? -0.152 12.493 9.736 1.00 18.37 89 PRO A O 1
ATOM 744 N N . GLN A 1 92 ? 0.196 11.760 7.649 1.00 20.32 90 GLN A N 1
ATOM 745 C CA . GLN A 1 92 ? 0.623 10.458 8.144 1.00 21.71 90 GLN A CA 1
ATOM 746 C C . GLN A 1 92 ? 1.989 10.557 8.809 1.00 17.88 90 GLN A C 1
ATOM 747 O O . GLN A 1 92 ? 2.942 11.115 8.243 1.00 16.91 90 GLN A O 1
ATOM 753 N N . LEU A 1 93 ? 2.079 9.985 10.005 1.00 19.17 91 LEU A N 1
ATOM 754 C CA . LEU A 1 93 ? 3.253 10.022 10.862 1.00 18.77 91 LEU A CA 1
ATOM 755 C C . LEU A 1 93 ? 3.823 8.622 11.052 1.00 16.57 91 LEU A C 1
ATOM 756 O O . LEU A 1 93 ? 3.135 7.620 10.856 1.00 17.57 91 LEU A O 1
ATOM 761 N N . LEU A 1 94 ? 5.090 8.574 11.458 1.00 16.38 92 LEU A N 1
ATOM 762 C CA . LEU A 1 94 ? 5.783 7.326 11.760 1.00 15.27 92 LEU A CA 1
ATOM 763 C C . LEU A 1 94 ? 5.775 7.074 13.263 1.00 17.88 92 LEU A C 1
ATOM 764 O O . LEU A 1 94 ? 6.152 7.958 14.040 1.00 19.03 92 LEU A O 1
ATOM 769 N N . ASP A 1 95 ? 5.368 5.864 13.672 1.00 16.64 93 ASP A N 1
ATOM 770 C CA . ASP A 1 95 ? 5.386 5.461 15.080 1.00 19.45 93 ASP A CA 1
ATOM 771 C C . ASP A 1 95 ? 6.482 4.423 15.314 1.00 16.95 93 ASP A C 1
ATOM 772 O O . ASP A 1 95 ? 6.488 3.372 14.667 1.00 18.54 93 ASP A O 1
ATOM 777 N N . ILE A 1 96 ? 7.386 4.710 16.261 1.00 18.50 94 ILE A N 1
ATOM 778 C CA . ILE A 1 96 ? 8.524 3.857 16.592 1.00 17.28 94 ILE A CA 1
ATOM 779 C C . ILE A 1 96 ? 8.426 3.514 18.073 1.00 19.84 94 ILE A C 1
ATOM 780 O O . ILE A 1 96 ? 8.295 4.415 18.911 1.00 18.00 94 ILE A O 1
ATOM 785 N N . LYS A 1 97 ? 8.469 2.220 18.396 1.00 17.56 95 LYS A N 1
ATOM 786 C CA . LYS A 1 97 ? 8.394 1.773 19.786 1.00 17.41 95 LYS A CA 1
ATOM 787 C C . LYS A 1 97 ? 9.605 0.911 20.122 1.00 21.66 95 LYS A C 1
ATOM 788 O O . LYS A 1 97 ? 9.973 0.031 19.342 1.00 17.62 95 LYS A O 1
ATOM 794 N N . LEU A 1 98 ? 10.224 1.156 21.284 1.00 18.28 96 LEU A N 1
ATOM 795 C CA . LEU A 1 98 ? 11.373 0.356 21.704 1.00 20.02 96 LEU A CA 1
ATOM 796 C C . LEU A 1 98 ? 10.917 -1.069 22.032 1.00 20.27 96 LEU A C 1
ATOM 797 O O . LEU A 1 98 ? 9.720 -1.337 22.144 1.00 21.30 96 LEU A O 1
ATOM 802 N N . PRO A 1 99 ? 11.847 -2.013 22.177 1.00 19.58 97 PRO A N 1
ATOM 803 C CA . PRO A 1 99 ? 11.448 -3.407 22.440 1.00 22.92 97 PRO A CA 1
ATOM 804 C C . PRO A 1 99 ? 10.772 -3.542 23.792 1.00 24.84 97 PRO A C 1
ATOM 805 O O . PRO A 1 99 ? 11.000 -2.718 24.697 1.00 22.71 97 PRO A O 1
ATOM 809 N N . PRO A 1 100 ? 9.927 -4.564 23.958 1.00 26.88 98 PRO A N 1
ATOM 810 C CA . PRO A 1 100 ? 9.269 -4.791 25.250 1.00 27.65 98 PRO A CA 1
ATOM 811 C C . PRO A 1 100 ? 10.296 -4.845 26.373 1.00 29.88 98 PRO A C 1
ATOM 812 O O . PRO A 1 100 ? 11.389 -5.394 26.215 1.00 29.33 98 PRO A O 1
ATOM 816 N N . GLU A 1 101 ? 9.950 -4.270 27.483 1.00 29.86 99 GLU A N 1
ATOM 817 C CA . GLU A 1 101 ? 10.965 -4.263 28.521 1.00 37.53 99 GLU A CA 1
ATOM 818 C C . GLU A 1 101 ? 10.815 -5.472 29.439 1.00 38.05 99 GLU A C 1
ATOM 819 O O . GLU A 1 101 ? 9.721 -6.035 29.563 1.00 42.14 99 GLU A O 1
ATOM 825 N N . PRO A 1 102 ? 11.903 -5.897 30.075 1.00 41.65 100 PRO A N 1
ATOM 826 C CA . PRO A 1 102 ? 11.823 -7.047 30.985 1.00 52.11 100 PRO A CA 1
ATOM 827 C C . PRO A 1 102 ? 11.007 -6.711 32.223 1.00 51.19 100 PRO A C 1
ATOM 828 O O . PRO A 1 102 ? 10.898 -5.551 32.630 1.00 48.81 100 PRO A O 1
ATOM 832 N N . SER A 1 103 ? 10.430 -7.751 32.824 1.00 52.58 101 SER A N 1
ATOM 833 C CA . SER A 1 103 ? 9.537 -7.592 33.965 1.00 55.00 101 SER A CA 1
ATOM 834 C C . SER A 1 103 ? 10.001 -8.469 35.118 1.00 55.81 101 SER A C 1
ATOM 835 O O . SER A 1 103 ? 10.299 -9.651 34.920 1.00 58.59 101 SER A O 1
ATOM 838 N N . LEU A 1 104 ? 10.055 -7.887 36.315 1.00 57.37 102 LEU A N 1
ATOM 839 C CA . LEU A 1 104 ? 10.342 -8.623 37.550 1.00 55.76 102 LEU A CA 1
ATOM 840 C C . LEU A 1 104 ? 9.181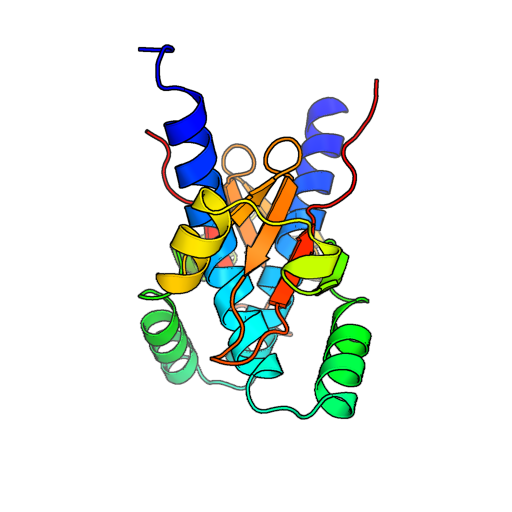 -9.537 37.943 1.00 54.67 102 LEU A C 1
ATOM 841 O O . LEU A 1 104 ? 8.163 -9.603 37.253 1.00 59.44 102 LEU A O 1
ATOM 846 N N . ALA B 1 3 ? 26.489 -12.244 34.157 1.00 42.72 1 ALA B N 1
ATOM 847 C CA . ALA B 1 3 ? 25.456 -12.327 35.181 1.00 36.98 1 ALA B CA 1
ATOM 848 C C . ALA B 1 3 ? 24.072 -12.173 34.552 1.00 36.94 1 ALA B C 1
ATOM 849 O O . ALA B 1 3 ? 23.956 -11.757 33.394 1.00 31.53 1 ALA B O 1
ATOM 851 N N . PHE B 1 4 ? 23.014 -12.516 35.296 1.00 32.09 2 PHE B N 1
ATOM 852 C CA . PHE B 1 4 ? 21.688 -12.514 34.682 1.00 33.92 2 PHE B CA 1
ATOM 853 C C . PHE B 1 4 ? 21.252 -11.097 34.332 1.00 31.55 2 PHE B C 1
ATOM 854 O O . PHE B 1 4 ? 2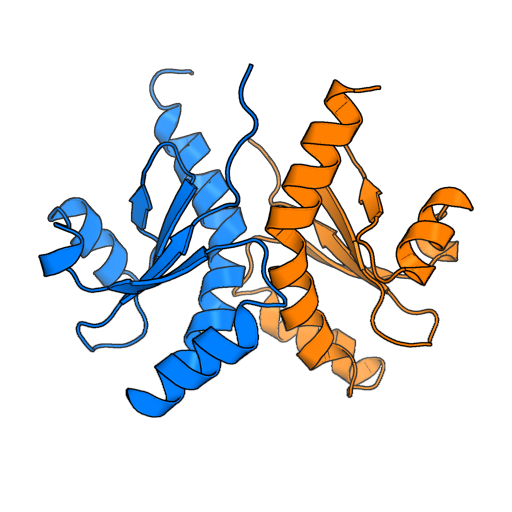0.746 -10.854 33.231 1.00 27.13 2 PHE B O 1
ATOM 862 N N . TYR B 1 5 ? 21.461 -10.142 35.243 1.00 27.97 3 TYR B N 1
ATOM 863 C CA . TYR B 1 5 ? 21.139 -8.753 34.926 1.00 28.53 3 TYR B CA 1
ATOM 864 C C . TYR B 1 5 ? 21.858 -8.308 33.656 1.00 26.51 3 TYR B C 1
ATOM 865 O O . TYR B 1 5 ? 21.249 -7.734 32.747 1.00 25.99 3 TYR B O 1
ATOM 874 N N . ASP B 1 6 ? 23.165 -8.570 33.583 1.00 27.46 4 ASP B N 1
ATOM 875 C CA . ASP B 1 6 ? 23.948 -8.131 32.435 1.00 28.43 4 ASP B CA 1
ATOM 876 C C . ASP B 1 6 ? 23.429 -8.752 31.146 1.00 26.16 4 ASP B C 1
ATOM 877 O O . ASP B 1 6 ? 23.333 -8.076 30.115 1.00 27.46 4 ASP B O 1
ATOM 882 N N . SER B 1 7 ? 23.078 -10.036 31.185 1.00 28.01 5 SER B N 1
ATOM 883 C CA . SER B 1 7 ? 22.591 -10.697 29.974 1.00 26.30 5 SER B CA 1
ATOM 884 C C . SER B 1 7 ? 21.299 -10.064 29.487 1.00 26.68 5 SER B C 1
ATOM 885 O O . SER B 1 7 ? 21.125 -9.811 28.287 1.00 27.90 5 SER B O 1
ATOM 888 N N . ILE B 1 8 ? 20.371 -9.808 30.407 1.00 24.20 6 ILE B N 1
ATOM 889 C CA . ILE B 1 8 ? 19.065 -9.292 30.015 1.00 26.14 6 ILE B CA 1
ATOM 890 C C . ILE B 1 8 ? 19.174 -7.868 29.502 1.00 25.50 6 ILE B C 1
ATOM 891 O O . ILE B 1 8 ? 18.551 -7.511 28.498 1.00 23.18 6 ILE B O 1
ATOM 896 N N . VAL B 1 9 ? 19.980 -7.038 30.157 1.00 24.99 7 VAL B N 1
ATOM 897 C CA . VAL B 1 9 ? 20.134 -5.669 29.679 1.00 24.32 7 VAL B CA 1
ATOM 898 C C . VAL B 1 9 ? 20.878 -5.643 28.350 1.00 23.89 7 VAL B C 1
ATOM 899 O O . VAL B 1 9 ? 20.499 -4.906 27.427 1.00 21.49 7 VAL B O 1
ATOM 903 N N . GLU B 1 10 ? 21.927 -6.459 28.220 1.00 22.02 8 GLU B N 1
ATOM 904 C CA . GLU B 1 10 ? 22.672 -6.514 26.966 1.00 22.15 8 GLU B CA 1
ATOM 905 C C . GLU B 1 10 ? 21.772 -6.940 25.817 1.00 24.08 8 GLU B C 1
ATOM 906 O O . GLU B 1 10 ? 21.782 -6.324 24.742 1.00 24.01 8 GLU B O 1
ATOM 912 N N . ASN B 1 11 ? 20.992 -8.010 26.024 1.00 22.70 9 ASN B N 1
ATOM 913 C CA . ASN B 1 11 ? 20.094 -8.480 24.974 1.00 25.05 9 ASN B CA 1
ATOM 914 C C . ASN B 1 11 ? 19.024 -7.447 24.635 1.00 24.29 9 ASN B C 1
ATOM 915 O O . ASN B 1 11 ? 18.626 -7.320 23.471 1.00 20.56 9 ASN B O 1
ATOM 920 N N . TYR B 1 12 ? 18.518 -6.723 25.635 1.00 21.01 10 TYR B N 1
ATOM 921 C CA . TYR B 1 12 ? 17.535 -5.684 25.341 1.00 22.06 10 TYR B CA 1
ATOM 922 C C . TYR B 1 12 ? 18.138 -4.617 24.433 1.00 22.31 10 TYR B C 1
ATOM 923 O O . TYR B 1 12 ? 17.520 -4.195 23.448 1.00 19.44 10 TYR B O 1
ATOM 932 N N . HIS B 1 13 ? 19.341 -4.138 24.771 1.00 21.61 11 HIS B N 1
ATOM 933 C CA . HIS B 1 13 ? 19.944 -3.100 23.949 1.00 20.01 11 HIS B CA 1
ATOM 934 C C . HIS B 1 13 ? 20.333 -3.640 22.576 1.00 23.14 11 HIS B C 1
ATOM 935 O O . HIS B 1 13 ? 20.191 -2.936 21.572 1.00 21.10 11 HIS B O 1
ATOM 942 N N . ARG B 1 14 ? 20.804 -4.889 22.508 1.00 20.09 12 ARG B N 1
ATOM 943 C CA . ARG B 1 14 ? 20.931 -5.565 21.217 1.00 21.08 12 ARG B CA 1
ATOM 944 C C . ARG B 1 14 ? 19.668 -5.430 20.383 1.00 19.85 12 ARG B C 1
ATOM 945 O O . ARG B 1 14 ? 19.723 -5.107 19.187 1.00 21.68 12 ARG B O 1
ATOM 953 N N . ASP B 1 15 ? 18.523 -5.738 20.996 1.00 19.43 13 ASP B N 1
ATOM 954 C CA . ASP B 1 15 ? 17.232 -5.668 20.321 1.00 21.30 13 ASP B CA 1
ATOM 955 C C . ASP B 1 15 ? 16.902 -4.251 19.894 1.00 23.79 13 ASP B C 1
ATOM 956 O O . ASP B 1 15 ? 16.305 -4.037 18.831 1.00 20.55 13 ASP B O 1
ATOM 961 N N . ALA B 1 16 ? 17.267 -3.270 20.713 1.00 16.24 14 ALA B N 1
ATOM 962 C CA . ALA B 1 16 ? 16.899 -1.890 20.399 1.00 18.89 14 ALA B CA 1
ATOM 963 C C . ALA B 1 16 ? 17.751 -1.326 19.264 1.00 16.55 14 ALA B C 1
ATOM 964 O O . ALA B 1 16 ? 17.292 -0.446 18.527 1.00 18.22 14 ALA B O 1
ATOM 966 N N . VAL B 1 17 ? 18.958 -1.865 19.068 1.00 16.46 15 VAL B N 1
ATOM 967 C CA . VAL B 1 17 ? 19.916 -1.317 18.115 1.00 18.27 15 VAL B CA 1
ATOM 968 C C . VAL B 1 17 ? 20.089 -2.179 16.854 1.00 17.31 15 VAL B C 1
ATOM 969 O O . VAL B 1 17 ? 20.591 -1.668 15.838 1.00 16.89 15 VAL B O 1
ATOM 973 N N . ARG B 1 18 ? 19.646 -3.437 16.854 1.00 17.21 16 ARG B N 1
ATOM 974 C CA . ARG B 1 18 ? 19.974 -4.299 15.717 1.00 16.06 16 ARG B CA 1
ATOM 975 C C . ARG B 1 18 ? 19.329 -3.812 14.425 1.00 17.25 16 ARG B C 1
ATOM 976 O O . ARG B 1 18 ? 19.936 -3.922 13.352 1.00 17.67 16 ARG B O 1
ATOM 984 N N . GLY B 1 19 ? 18.115 -3.266 14.499 1.00 16.53 17 GLY B N 1
ATOM 985 C CA . GLY B 1 19 ? 17.492 -2.718 13.298 1.00 16.42 17 GLY B CA 1
ATOM 986 C C . GLY B 1 19 ? 18.217 -1.491 12.778 1.00 17.97 17 GLY B C 1
ATOM 987 O O . GLY B 1 19 ? 18.424 -1.346 11.571 1.00 17.74 17 GLY B O 1
ATOM 988 N N . GLN B 1 20 ? 18.615 -0.595 13.685 1.00 14.01 18 GLN B N 1
ATOM 989 C CA . GLN B 1 20 ? 19.399 0.579 13.313 1.00 14.85 18 GLN B CA 1
ATOM 990 C C . GLN B 1 20 ? 20.699 0.171 12.614 1.00 20.94 18 GLN B C 1
ATOM 991 O O . GLN B 1 20 ? 21.062 0.731 11.567 1.00 16.71 18 GLN B O 1
ATOM 997 N N . ALA B 1 21 ? 21.388 -0.831 13.168 1.00 15.42 19 ALA B N 1
ATOM 998 C CA . ALA B 1 21 ? 22.631 -1.319 12.585 1.00 18.84 19 ALA B CA 1
ATOM 999 C C . ALA B 1 21 ? 22.383 -1.936 11.224 1.00 19.74 19 ALA B C 1
ATOM 1000 O O . ALA B 1 21 ? 23.141 -1.696 10.275 1.00 17.64 19 ALA B O 1
ATOM 1002 N N . TYR B 1 22 ? 21.328 -2.746 11.121 1.00 17.39 20 TYR B N 1
ATOM 1003 C CA . TYR B 1 22 ? 20.955 -3.335 9.839 1.00 18.91 20 TYR B CA 1
ATOM 1004 C C . TYR B 1 22 ? 20.790 -2.261 8.765 1.00 19.09 20 TYR B C 1
ATOM 1005 O O . TYR B 1 22 ? 21.303 -2.395 7.649 1.00 18.73 20 TYR B O 1
ATOM 1014 N N . SER B 1 23 ? 20.054 -1.194 9.071 1.00 18.20 21 SER B N 1
ATOM 1015 C CA . SER B 1 23 ? 19.810 -0.190 8.037 1.00 17.90 21 SER B CA 1
ATOM 1016 C C . SER B 1 23 ? 21.082 0.563 7.668 1.00 19.86 21 SER B C 1
ATOM 1017 O O . SER B 1 23 ? 21.243 0.971 6.508 1.00 17.92 21 SER B O 1
ATOM 1020 N N . LEU B 1 24 ? 21.991 0.767 8.628 1.00 16.42 22 LEU B N 1
ATOM 1021 C CA . LEU B 1 24 ? 23.239 1.440 8.284 1.00 16.77 22 LEU B CA 1
ATOM 1022 C C . LEU B 1 24 ? 24.130 0.524 7.457 1.00 18.48 22 LEU B C 1
ATOM 1023 O O . LEU B 1 24 ? 24.697 0.945 6.445 1.00 18.06 22 LEU B O 1
ATOM 1028 N N . VAL B 1 25 ? 24.230 -0.742 7.862 1.00 18.04 23 VAL B N 1
ATOM 1029 C CA . VAL B 1 25 ? 25.026 -1.712 7.126 1.00 19.18 23 VAL B CA 1
ATOM 1030 C C . VAL B 1 25 ? 24.491 -1.866 5.710 1.00 19.75 23 VAL B C 1
ATOM 1031 O O . VAL B 1 25 ? 25.264 -2.025 4.757 1.00 23.94 23 VAL B O 1
ATOM 1035 N N . GLU B 1 26 ? 23.159 -1.824 5.550 1.00 20.43 24 GLU B N 1
ATOM 1036 C CA . GLU B 1 26 ? 22.573 -2.061 4.234 1.00 24.01 24 GLU B CA 1
ATOM 1037 C C . GLU B 1 26 ? 23.044 -1.019 3.225 1.00 24.68 24 GLU B C 1
ATOM 1038 O O . GLU B 1 26 ? 23.195 -1.326 2.037 1.00 28.39 24 GLU B O 1
ATOM 1044 N N . LYS B 1 27 ? 23.322 0.200 3.682 1.00 24.03 25 LYS B N 1
ATOM 1045 C CA . LYS B 1 27 ? 23.868 1.226 2.799 1.00 26.16 25 LYS B CA 1
ATOM 1046 C C . LYS B 1 27 ? 25.385 1.180 2.698 1.00 24.50 25 LYS B C 1
ATOM 1047 O O . LYS B 1 27 ? 25.941 1.514 1.643 1.00 23.75 25 LYS B O 1
ATOM 1053 N N . LEU B 1 28 ? 26.067 0.747 3.756 1.00 23.06 26 LEU B N 1
ATOM 1054 C CA . LEU B 1 28 ? 27.529 0.740 3.755 1.00 24.00 26 LEU B CA 1
ATOM 1055 C C . LEU B 1 28 ? 28.113 -0.441 2.991 1.00 22.34 26 LEU B C 1
ATOM 1056 O O . LEU B 1 28 ? 29.185 -0.312 2.385 1.00 25.22 26 LEU B O 1
ATOM 1061 N N . ALA B 1 29 ? 27.455 -1.604 3.061 1.00 21.69 27 ALA B N 1
ATOM 1062 C CA . ALA B 1 29 ? 28.052 -2.837 2.552 1.00 20.91 27 ALA B CA 1
ATOM 1063 C C . ALA B 1 29 ? 28.413 -2.788 1.070 1.00 25.78 27 ALA B C 1
ATOM 1064 O O . ALA B 1 29 ? 29.493 -3.295 0.714 1.00 26.89 27 ALA B O 1
ATOM 1066 N N . PRO B 1 30 ? 27.594 -2.211 0.176 1.00 25.93 28 PRO B N 1
ATOM 1067 C CA . PRO B 1 30 ? 27.969 -2.155 -1.254 1.00 25.22 28 PRO B CA 1
ATOM 1068 C C . PRO B 1 30 ? 29.094 -1.178 -1.573 1.00 30.83 28 PRO B C 1
ATOM 1069 O O . PRO B 1 30 ? 29.650 -1.238 -2.686 1.00 26.17 28 PRO B O 1
ATOM 1073 N N . LEU B 1 31 ? 29.450 -0.298 -0.643 1.00 22.95 29 LEU B N 1
ATOM 1074 C CA . LEU B 1 31 ? 30.368 0.795 -0.907 1.00 25.34 29 LEU B CA 1
ATOM 1075 C C . LEU B 1 31 ? 31.795 0.376 -0.575 1.00 31.37 29 LEU B C 1
ATOM 1076 O O . LEU B 1 31 ? 32.027 -0.469 0.300 1.00 25.48 29 LEU B O 1
ATOM 1081 N N . ASP B 1 32 ? 32.752 0.991 -1.272 1.00 35.02 30 ASP B N 1
ATOM 1082 C CA . ASP B 1 32 ? 34.155 0.777 -0.959 1.00 34.16 30 ASP B CA 1
ATOM 1083 C C . ASP B 1 32 ? 34.547 1.621 0.252 1.00 32.33 30 ASP B C 1
ATOM 1084 O O . ASP B 1 32 ? 33.730 2.343 0.840 1.00 27.71 30 ASP B O 1
ATOM 1089 N N . GLN B 1 33 ? 35.828 1.540 0.616 1.00 27.41 31 GLN B N 1
ATOM 1090 C CA . GLN B 1 33 ? 36.279 2.165 1.851 1.00 29.17 31 GLN B CA 1
ATOM 1091 C C . GLN B 1 33 ? 36.017 3.662 1.826 1.00 31.45 31 GLN B C 1
ATOM 1092 O O . GLN B 1 33 ? 35.543 4.236 2.816 1.00 30.79 31 GLN B O 1
ATOM 1098 N N . ALA B 1 34 ? 36.316 4.311 0.697 1.00 29.15 32 ALA B N 1
ATOM 1099 C CA . ALA B 1 34 ? 36.073 5.745 0.578 1.00 36.12 32 ALA B CA 1
ATOM 1100 C C . ALA B 1 34 ? 34.580 6.040 0.550 1.00 32.69 32 ALA B C 1
ATOM 1101 O O . ALA B 1 34 ? 34.126 7.035 1.131 1.00 27.64 32 ALA B O 1
ATOM 1103 N N . GLY B 1 35 ? 33.800 5.179 -0.115 1.00 30.75 33 GLY B N 1
ATOM 1104 C CA . GLY B 1 35 ? 32.356 5.364 -0.129 1.00 31.56 33 GLY B CA 1
ATOM 1105 C C . GLY B 1 35 ? 31.747 5.255 1.256 1.00 29.89 33 GLY B C 1
ATOM 1106 O O . GLY B 1 35 ? 30.803 5.982 1.591 1.00 25.27 33 GLY B O 1
ATOM 1107 N N . ARG B 1 36 ? 32.288 4.353 2.081 1.00 26.24 34 ARG B N 1
ATOM 1108 C CA . ARG B 1 36 ? 31.792 4.179 3.443 1.00 26.41 34 ARG B CA 1
ATOM 1109 C C . ARG B 1 36 ? 32.102 5.401 4.304 1.00 28.12 34 ARG B C 1
ATOM 1110 O O . ARG B 1 36 ? 31.229 5.894 5.032 1.00 24.30 34 ARG B O 1
ATOM 1118 N N . GLN B 1 37 ? 33.328 5.927 4.213 1.00 28.00 35 GLN B N 1
ATOM 1119 C CA . GLN B 1 37 ? 33.684 7.109 4.996 1.00 29.37 35 GLN B CA 1
ATOM 1120 C C . GLN B 1 37 ? 32.843 8.311 4.594 1.00 25.17 35 GLN B C 1
ATOM 1121 O O . GLN B 1 37 ? 32.423 9.098 5.447 1.00 26.81 35 GLN B O 1
ATOM 1127 N N . ARG B 1 38 ? 32.592 8.472 3.297 1.00 26.05 36 ARG B N 1
ATOM 1128 C CA . ARG B 1 38 ? 31.751 9.577 2.848 1.00 25.54 36 ARG B CA 1
ATOM 1129 C C . ARG B 1 38 ? 30.311 9.402 3.337 1.00 28.71 36 ARG B C 1
ATOM 1130 O O . ARG B 1 38 ? 29.671 10.377 3.754 1.00 26.53 36 ARG B O 1
ATOM 1138 N N . GLN B 1 39 ? 29.796 8.161 3.319 1.00 25.10 37 GLN B N 1
ATOM 1139 C CA . GLN B 1 39 ? 28.435 7.907 3.798 1.00 26.51 37 GLN B CA 1
ATOM 1140 C C . GLN B 1 39 ? 28.320 8.196 5.291 1.00 21.61 37 GLN B C 1
ATOM 1141 O O . GLN B 1 39 ? 27.285 8.686 5.761 1.00 22.52 37 GLN B O 1
ATOM 1147 N N . LEU B 1 40 ? 29.370 7.900 6.057 1.00 19.70 38 LEU B N 1
ATOM 1148 C CA . LEU B 1 40 ? 29.352 8.252 7.474 1.00 20.70 38 LEU B CA 1
ATOM 1149 C C . LEU B 1 40 ? 29.265 9.762 7.662 1.00 23.17 38 LEU B C 1
ATOM 1150 O O . LEU B 1 40 ? 28.479 10.254 8.483 1.00 21.68 38 LEU B O 1
ATOM 1155 N N . GLU B 1 41 ? 30.068 10.520 6.905 1.00 24.77 39 GLU B N 1
ATOM 1156 C CA . GLU B 1 41 ? 30.019 11.973 7.020 1.00 28.38 39 GLU B CA 1
ATOM 1157 C C . GLU B 1 41 ? 28.663 12.527 6.613 1.00 24.27 39 GLU B C 1
ATOM 1158 O O . GLU B 1 41 ? 28.223 13.541 7.166 1.00 21.91 39 GLU B O 1
ATOM 1164 N N . ASP B 1 42 ? 27.989 11.884 5.652 1.00 25.36 40 ASP B N 1
ATOM 1165 C CA . ASP B 1 42 ? 26.659 12.331 5.239 1.00 26.14 40 ASP B CA 1
ATOM 1166 C C . ASP B 1 42 ? 25.625 12.127 6.337 1.00 25.40 40 ASP B C 1
ATOM 1167 O O . ASP B 1 42 ? 24.685 12.924 6.467 1.00 20.94 40 ASP B O 1
ATOM 1172 N N . TRP B 1 43 ? 25.771 11.057 7.118 1.00 22.29 41 TRP B N 1
ATOM 1173 C CA . TRP B 1 43 ? 24.816 10.738 8.170 1.00 20.31 41 TRP B CA 1
ATOM 1174 C C . TRP B 1 43 ? 24.996 11.600 9.411 1.00 20.93 41 TRP B C 1
ATOM 1175 O O . TRP B 1 43 ? 24.009 11.877 10.102 1.00 19.22 41 TRP B O 1
ATOM 1186 N N . ARG B 1 44 ? 26.230 11.987 9.734 1.00 21.60 42 ARG B N 1
ATOM 1187 C CA . ARG B 1 44 ? 26.507 12.582 11.045 1.00 18.33 42 ARG B CA 1
ATOM 1188 C C . ARG B 1 44 ? 25.650 13.798 11.370 1.00 20.67 42 ARG B C 1
ATOM 1189 O O . ARG B 1 44 ? 25.180 13.888 12.521 1.00 17.53 42 ARG B O 1
ATOM 1197 N N . PRO B 1 45 ? 25.390 14.738 10.448 1.00 19.68 43 PRO B N 1
ATOM 1198 C CA . PRO B 1 45 ? 24.521 15.884 10.784 1.00 20.75 43 PRO B CA 1
ATOM 1199 C C . PRO B 1 45 ? 23.070 15.524 11.038 1.00 21.49 43 PRO B C 1
ATOM 1200 O O . PRO B 1 45 ? 22.282 16.417 11.390 1.00 22.78 43 PRO B O 1
ATOM 1204 N N . HIS B 1 46 ? 22.686 14.258 10.855 1.00 15.84 44 HIS B N 1
ATOM 1205 C CA . HIS B 1 46 ? 21.338 13.795 11.122 1.00 18.12 44 HIS B CA 1
ATOM 1206 C C . HIS B 1 46 ? 21.277 12.789 12.262 1.00 17.54 44 HIS B C 1
ATOM 1207 O O . HIS B 1 46 ? 20.178 12.331 12.609 1.00 20.04 44 HIS B O 1
ATOM 1214 N N . TYR B 1 47 ? 22.414 12.431 12.850 1.00 21.96 45 TYR B N 1
ATOM 1215 C CA . TYR B 1 47 ? 22.463 11.374 13.847 1.00 17.64 45 TYR B CA 1
ATOM 1216 C C . TYR B 1 47 ? 22.936 11.935 15.173 1.00 16.12 45 TYR B C 1
ATOM 1217 O O . TYR B 1 47 ? 23.924 12.680 15.220 1.00 19.76 45 TYR B O 1
ATOM 1226 N N . GLY B 1 48 ? 22.223 11.576 16.248 1.00 16.68 46 GLY B N 1
ATOM 1227 C CA . GLY B 1 48 ? 22.756 11.786 17.583 1.00 19.00 46 GLY B CA 1
ATOM 1228 C C . GLY B 1 48 ? 23.725 10.711 18.015 1.00 26.08 46 GLY B C 1
ATOM 1229 O O . GLY B 1 48 ? 24.448 10.903 18.999 1.00 23.05 46 GLY B O 1
ATOM 1230 N N . LEU B 1 49 ? 23.758 9.590 17.291 1.00 18.34 47 LEU B N 1
ATOM 1231 C CA . LEU B 1 49 ? 24.705 8.517 17.553 1.00 20.27 47 LEU B CA 1
ATOM 1232 C C . LEU B 1 49 ? 26.064 8.850 16.956 1.00 21.05 47 LEU B C 1
ATOM 1233 O O . LEU B 1 49 ? 26.162 9.501 15.919 1.00 19.69 47 LEU B O 1
ATOM 1238 N N . GLU B 1 50 ? 27.116 8.367 17.603 1.00 23.93 48 GLU B N 1
ATOM 1239 C CA . GLU B 1 50 ? 28.460 8.460 17.048 1.00 22.73 48 GLU B CA 1
ATOM 1240 C C . GLU B 1 50 ? 28.695 7.252 16.153 1.00 23.31 48 GLU B C 1
ATOM 1241 O O . GLU B 1 50 ? 28.512 6.113 16.589 1.00 24.85 48 GLU B O 1
ATOM 1247 N N . LEU B 1 51 ? 29.083 7.496 14.903 1.00 21.91 49 LEU B N 1
ATOM 1248 C CA . LEU B 1 51 ? 29.248 6.438 13.910 1.00 24.03 49 LEU B CA 1
ATOM 1249 C C . LEU B 1 51 ? 30.695 6.394 13.433 1.00 22.31 49 LEU B C 1
ATOM 1250 O O . LEU B 1 51 ? 31.286 7.438 13.142 1.00 26.60 49 LEU B O 1
ATOM 1255 N N . SER B 1 52 ? 31.253 5.191 13.292 1.00 21.45 50 SER B N 1
ATOM 1256 C CA . SER B 1 52 ? 32.626 5.078 12.808 1.00 20.67 50 SER B CA 1
ATOM 1257 C C . SER B 1 52 ? 32.886 3.655 12.330 1.00 20.51 50 SER B C 1
ATOM 1258 O O . SER B 1 52 ? 32.097 2.741 12.572 1.00 23.53 50 SER B O 1
ATOM 1261 N N . LEU B 1 53 ? 34.002 3.482 11.627 1.00 20.52 51 LEU B N 1
ATOM 1262 C CA . LEU B 1 53 ? 34.407 2.177 11.124 1.00 22.21 51 LEU B CA 1
ATOM 1263 C C . LEU B 1 53 ? 35.578 1.656 11.946 1.00 24.67 51 LEU B C 1
ATOM 1264 O O . LEU B 1 53 ? 36.433 2.427 12.384 1.00 26.54 51 LEU B O 1
ATOM 1269 N N . THR B 1 54 ? 35.610 0.344 12.150 1.00 23.10 52 THR B N 1
ATOM 1270 C CA . THR B 1 54 ? 36.682 -0.253 12.951 1.00 25.46 52 THR B CA 1
ATOM 1271 C C . THR B 1 54 ? 36.925 -1.681 12.473 1.00 28.34 52 THR B C 1
ATOM 1272 O O . THR B 1 54 ? 36.514 -2.064 11.372 1.00 23.78 52 THR B O 1
ATOM 1276 N N . ASP B 1 55 ? 37.626 -2.464 13.292 1.00 27.23 53 ASP B N 1
ATOM 1277 C CA . ASP B 1 55 ? 37.914 -3.855 12.974 1.00 27.06 53 ASP B CA 1
ATOM 1278 C C . ASP B 1 55 ? 38.428 -4.518 14.242 1.00 25.55 53 ASP B C 1
ATOM 1279 O O . ASP B 1 55 ? 38.659 -3.856 15.255 1.00 27.62 53 ASP B O 1
ATOM 1284 N N . ALA B 1 56 ? 38.609 -5.840 14.171 1.00 25.94 54 ALA B N 1
ATOM 1285 C CA . ALA B 1 56 ? 38.899 -6.602 15.384 1.00 29.44 54 ALA B CA 1
ATOM 1286 C C . ALA B 1 56 ? 40.185 -6.129 16.048 1.00 32.56 54 ALA B C 1
ATOM 1287 O O . ALA B 1 56 ? 40.282 -6.086 17.283 1.00 34.12 54 ALA B O 1
ATOM 1289 N N . ARG B 1 57 ? 41.185 -5.767 15.247 1.00 33.46 55 ARG B N 1
ATOM 1290 C CA . ARG B 1 57 ? 42.460 -5.350 15.816 1.00 34.18 55 ARG B CA 1
ATOM 1291 C C . ARG B 1 57 ? 42.346 -3.974 16.455 1.00 34.51 55 ARG B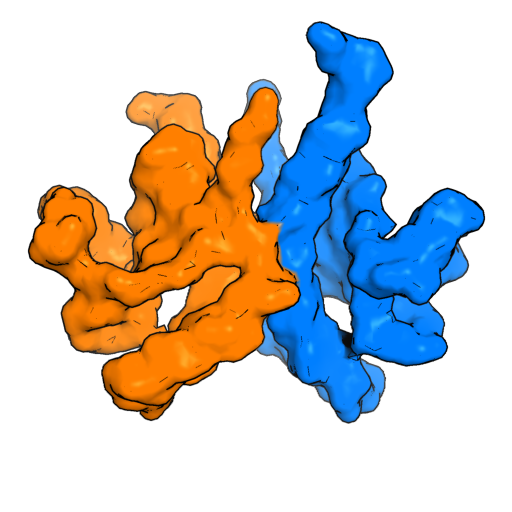 C 1
ATOM 1292 O O . ARG B 1 57 ? 42.752 -3.777 17.606 1.00 32.75 55 ARG B O 1
ATOM 1300 N N . GLN B 1 58 ? 41.774 -3.011 15.732 1.00 29.17 56 GLN B N 1
ATOM 1301 C CA . GLN B 1 58 ? 41.615 -1.676 16.299 1.00 29.51 56 GLN B CA 1
ATOM 1302 C C . GLN B 1 58 ? 40.697 -1.688 17.518 1.00 33.94 56 GLN B C 1
ATOM 1303 O O . GLN B 1 58 ? 40.910 -0.922 18.467 1.00 30.33 56 GLN B O 1
ATOM 1309 N N . ALA B 1 59 ? 39.685 -2.563 17.527 1.00 31.41 57 ALA B N 1
ATOM 1310 C CA . ALA B 1 59 ? 38.745 -2.623 18.637 1.00 24.59 57 ALA B CA 1
ATOM 1311 C C . ALA B 1 59 ? 39.209 -3.522 19.778 1.00 30.64 57 ALA B C 1
ATOM 1312 O O . ALA B 1 59 ? 38.578 -3.509 20.840 1.00 30.37 57 ALA B O 1
ATOM 1314 N N . LYS B 1 60 ? 40.295 -4.280 19.596 1.00 28.01 58 LYS B N 1
ATOM 1315 C 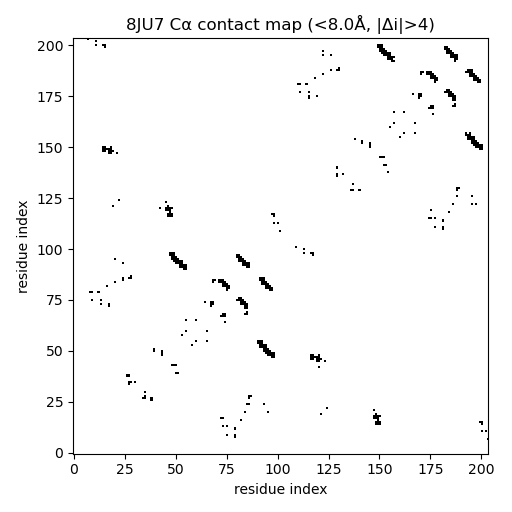CA . LYS B 1 60 ? 40.750 -5.277 20.578 1.00 27.77 58 LYS B CA 1
ATOM 1316 C C . LYS B 1 60 ? 39.641 -6.276 20.915 1.00 29.97 58 LYS B C 1
ATOM 1317 O O . LYS B 1 60 ? 39.351 -6.556 22.080 1.00 26.05 58 LYS B O 1
ATOM 1323 N N . LEU B 1 61 ? 39.012 -6.831 19.878 1.00 27.25 59 LEU B N 1
ATOM 1324 C CA . LEU B 1 61 ? 37.886 -7.732 20.098 1.00 27.26 59 LEU B CA 1
ATOM 1325 C C . LEU B 1 61 ? 38.344 -9.039 20.737 1.00 26.25 59 LEU B C 1
ATOM 1326 O O . LEU B 1 61 ? 39.260 -9.694 20.242 1.00 27.15 59 LEU B O 1
ATOM 1331 N N . THR B 1 62 ? 37.671 -9.455 21.800 1.00 23.23 60 THR B N 1
ATOM 1332 C CA . THR B 1 62 ? 37.999 -10.751 22.368 1.00 25.45 60 THR B CA 1
ATOM 1333 C C . THR B 1 62 ? 37.469 -11.872 21.469 1.00 28.51 60 THR B C 1
ATOM 1334 O O . THR B 1 62 ? 36.712 -11.649 20.511 1.00 22.67 60 THR B O 1
ATOM 1338 N N . GLN B 1 63 ? 37.878 -13.105 21.783 1.00 26.45 61 GLN B N 1
ATOM 1339 C CA . GLN B 1 63 ? 37.395 -14.232 20.997 1.00 27.89 61 GLN B CA 1
ATOM 1340 C C . GLN B 1 63 ? 35.886 -14.401 21.154 1.00 28.00 61 GLN B C 1
ATOM 1341 O O . GLN B 1 63 ? 35.193 -14.715 20.183 1.00 25.83 61 GLN B O 1
ATOM 1347 N N . GLU B 1 64 ? 35.349 -14.170 22.360 1.00 25.25 62 GLU B N 1
ATOM 1348 C CA . GLU B 1 64 ? 33.897 -14.253 22.529 1.00 26.30 62 GLU B CA 1
ATOM 1349 C C . GLU B 1 64 ? 33.179 -13.192 21.701 1.00 23.66 62 GLU B C 1
ATOM 1350 O O . GLU B 1 64 ? 32.096 -13.448 21.166 1.00 24.92 62 GLU B O 1
ATOM 1356 N N . GLU B 1 65 ? 33.757 -11.991 21.597 1.00 21.73 63 GLU B N 1
ATOM 1357 C CA . GLU B 1 65 ? 33.136 -10.937 20.797 1.00 23.60 63 GLU B CA 1
ATOM 1358 C C . GLU B 1 65 ? 33.187 -11.266 19.309 1.00 20.18 63 GLU B C 1
ATOM 1359 O O . GLU B 1 65 ? 32.229 -11.000 18.579 1.00 21.14 63 GLU B O 1
ATOM 1365 N N . GLN B 1 66 ? 34.319 -11.790 18.827 1.00 21.86 64 GLN B N 1
ATOM 1366 C CA . GLN B 1 66 ? 34.378 -12.245 17.440 1.00 22.81 64 GLN B CA 1
ATOM 1367 C C . GLN B 1 66 ? 33.351 -13.333 17.180 1.00 20.69 64 GLN B C 1
ATOM 1368 O O . GLN B 1 66 ? 32.773 -13.408 16.088 1.00 20.88 64 GLN B O 1
ATOM 1374 N N . ALA B 1 67 ? 33.112 -14.194 18.172 1.00 22.37 65 ALA B N 1
ATOM 1375 C CA . ALA B 1 67 ? 32.118 -15.242 17.987 1.00 20.80 65 ALA B CA 1
ATOM 1376 C C . ALA B 1 67 ? 30.726 -14.649 17.806 1.00 21.91 65 ALA B C 1
ATOM 1377 O O . ALA B 1 67 ? 29.904 -15.197 17.063 1.00 22.94 65 ALA B O 1
ATOM 1379 N N . LEU B 1 68 ? 30.437 -13.531 18.474 1.00 20.34 66 LEU B N 1
ATOM 1380 C CA . LEU B 1 68 ? 29.156 -12.859 18.243 1.00 18.99 66 LEU B CA 1
ATOM 1381 C C . LEU B 1 68 ? 29.072 -12.342 16.820 1.00 19.58 66 LEU B C 1
ATOM 1382 O O . LEU B 1 68 ? 28.071 -12.547 16.129 1.00 20.20 66 LEU B O 1
ATOM 1387 N N . LEU B 1 69 ? 30.137 -11.693 16.354 1.00 18.97 67 LEU B N 1
ATOM 1388 C CA . LEU B 1 69 ? 30.149 -11.155 14.995 1.00 19.34 67 LEU B CA 1
ATOM 1389 C C . LEU B 1 69 ? 30.007 -12.260 13.956 1.00 20.11 67 LEU B C 1
ATOM 1390 O O . LEU B 1 69 ? 29.360 -12.063 12.917 1.00 23.10 67 LEU B O 1
ATOM 1395 N N . ASP B 1 70 ? 30.614 -13.436 14.201 1.00 19.15 68 ASP B N 1
ATOM 1396 C CA . ASP B 1 70 ? 30.400 -14.558 13.286 1.00 24.27 6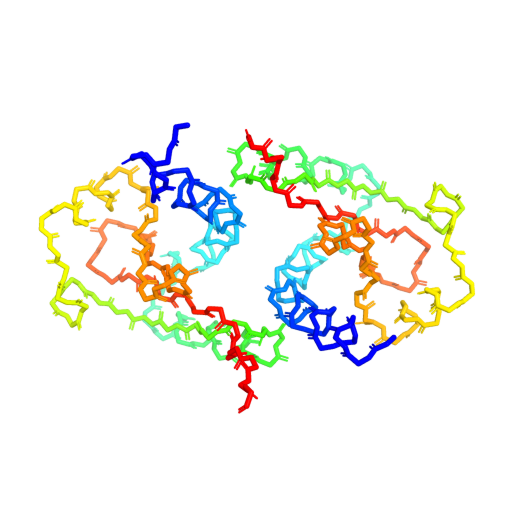8 ASP B CA 1
ATOM 1397 C C . ASP B 1 70 ? 28.923 -14.879 13.131 1.00 26.24 68 ASP B C 1
ATOM 1398 O O . ASP B 1 70 ? 28.492 -15.335 12.064 1.00 22.51 68 ASP B O 1
ATOM 1403 N N . LYS B 1 71 ? 28.142 -14.655 14.183 1.00 19.53 69 LYS B N 1
ATOM 1404 C CA . LYS B 1 71 ? 26.712 -14.907 14.197 1.00 19.20 69 LYS B CA 1
ATOM 1405 C C . LYS B 1 71 ? 25.889 -13.713 13.730 1.00 20.08 69 LYS B C 1
ATOM 1406 O O . LYS B 1 71 ? 24.659 -13.770 13.797 1.00 21.86 69 LYS B O 1
ATOM 1412 N N . ASN B 1 72 ? 26.537 -12.654 13.241 1.00 20.04 70 ASN B N 1
ATOM 1413 C CA . ASN B 1 72 ? 25.855 -11.401 12.902 1.00 19.35 70 ASN B CA 1
ATOM 1414 C C . ASN B 1 72 ? 25.067 -10.865 14.095 1.00 19.73 70 ASN B C 1
ATOM 1415 O O . ASN B 1 72 ? 23.968 -10.326 13.945 1.00 20.93 70 ASN B O 1
ATOM 1420 N N . LEU B 1 73 ? 25.628 -11.025 15.294 1.00 20.41 71 LEU B N 1
ATOM 1421 C CA . LEU B 1 73 ? 25.092 -10.413 16.498 1.00 19.00 71 LEU B CA 1
ATOM 1422 C C . LEU B 1 73 ? 25.926 -9.197 16.911 1.00 20.36 71 LEU B C 1
ATOM 1423 O O . LEU B 1 73 ? 27.139 -9.154 16.702 1.00 18.67 71 LEU B O 1
ATOM 1428 N N . LEU B 1 74 ? 25.263 -8.200 17.500 1.00 17.25 72 LEU B N 1
ATOM 1429 C CA . LEU B 1 74 ? 25.971 -6.993 17.913 1.00 17.06 72 LEU B CA 1
ATOM 1430 C C . LEU B 1 74 ? 26.832 -7.274 19.133 1.00 20.78 72 LEU B C 1
ATOM 1431 O O . LEU B 1 74 ? 26.387 -7.921 20.086 1.00 17.67 72 LEU B O 1
ATOM 1436 N N . VAL B 1 75 ? 28.072 -6.795 19.085 1.00 16.59 73 VAL B N 1
ATOM 1437 C CA . VAL B 1 75 ? 28.936 -6.745 20.255 1.00 19.25 73 VAL B CA 1
ATOM 1438 C C . VAL B 1 75 ? 28.589 -5.491 21.038 1.00 20.38 73 VAL B C 1
ATOM 1439 O O . VAL B 1 75 ? 28.487 -4.398 20.466 1.00 20.60 73 VAL B O 1
ATOM 1443 N N . VAL B 1 76 ? 28.367 -5.648 22.339 1.00 20.82 74 VAL B N 1
ATOM 1444 C CA . VAL B 1 76 ? 27.928 -4.554 23.199 1.00 20.02 74 VAL B CA 1
ATOM 1445 C C . VAL B 1 76 ? 29.048 -4.230 24.180 1.00 25.72 74 VAL B C 1
ATOM 1446 O O . VAL B 1 76 ? 29.570 -5.125 24.859 1.00 23.76 74 VAL B O 1
ATOM 1450 N N . ARG B 1 77 ? 29.432 -2.959 24.244 1.00 23.78 75 ARG B N 1
ATOM 1451 C CA . ARG B 1 77 ? 30.533 -2.544 25.106 1.00 19.77 75 ARG B CA 1
ATOM 1452 C C . ARG B 1 77 ? 30.152 -1.295 25.879 1.00 25.34 75 ARG B C 1
ATOM 1453 O O . ARG B 1 77 ? 29.125 -0.667 25.625 1.00 21.65 75 ARG B O 1
ATOM 1461 N N . GLU B 1 78 ? 31.008 -0.957 26.847 1.00 25.22 76 GLU B N 1
ATOM 1462 C CA . GLU B 1 78 ? 31.027 0.369 27.457 1.00 27.75 76 GLU B CA 1
ATOM 1463 C C . GLU B 1 78 ? 29.713 0.653 28.187 1.00 24.33 76 GLU B C 1
ATOM 1464 O O . GLU B 1 78 ? 29.032 1.658 27.937 1.00 21.80 76 GLU B O 1
ATOM 1470 N N . ASP B 1 79 ? 29.352 -0.252 29.100 1.00 22.78 77 ASP B N 1
ATOM 1471 C CA . ASP B 1 79 ? 28.095 -0.153 29.841 1.00 23.22 77 ASP B CA 1
ATOM 1472 C C . ASP B 1 79 ? 26.905 0.050 28.903 1.00 26.08 77 ASP B C 1
ATOM 1473 O O . ASP B 1 79 ? 26.102 0.971 29.075 1.00 23.38 77 ASP B O 1
ATOM 1478 N N . PHE B 1 80 ? 26.796 -0.823 27.897 1.00 23.16 78 PHE B N 1
ATOM 1479 C CA . PHE B 1 80 ? 25.642 -0.849 26.987 1.00 22.82 78 PHE B CA 1
ATOM 1480 C C . PHE B 1 80 ? 25.477 0.448 26.192 1.00 20.99 78 PHE B C 1
ATOM 1481 O O . PHE B 1 80 ? 24.344 0.845 25.890 1.00 20.51 78 PHE B O 1
ATOM 1489 N N . THR B 1 81 ? 26.579 1.117 25.837 1.00 20.55 79 THR B N 1
ATOM 1490 C CA . THR B 1 81 ? 26.502 2.313 24.994 1.00 22.67 79 THR B CA 1
ATOM 1491 C C . THR B 1 81 ? 27.254 2.207 23.673 1.00 23.56 79 THR B C 1
ATOM 1492 O O . THR B 1 81 ? 27.043 3.058 22.790 1.00 21.33 79 THR B O 1
ATOM 1496 N N . GLU B 1 82 ? 28.120 1.215 23.497 1.00 19.01 80 GLU B N 1
ATOM 1497 C CA . GLU B 1 82 ? 28.809 1.023 22.232 1.00 20.59 80 GLU B CA 1
ATOM 1498 C C . GLU B 1 82 ? 28.380 -0.299 21.612 1.00 19.73 80 GLU B C 1
ATOM 1499 O O . GLU B 1 82 ? 28.278 -1.315 22.305 1.00 19.48 80 GLU B O 1
ATOM 1505 N N . PHE B 1 83 ? 28.136 -0.277 20.305 1.00 15.34 81 PHE B N 1
ATOM 1506 C CA . PHE B 1 83 ? 27.643 -1.429 19.567 1.00 17.35 81 PHE B CA 1
ATOM 1507 C C . PHE B 1 83 ? 28.488 -1.608 18.316 1.00 21.67 81 PHE B C 1
ATOM 1508 O O . PHE B 1 83 ? 28.676 -0.661 17.542 1.00 21.49 81 PHE B O 1
ATOM 1516 N N . ILE B 1 84 ? 29.012 -2.812 18.126 1.00 17.80 82 ILE B N 1
ATOM 1517 C CA . ILE B 1 84 ? 29.862 -3.118 16.982 1.00 18.45 82 ILE B CA 1
ATOM 1518 C C . ILE B 1 84 ? 29.184 -4.178 16.133 1.00 18.38 82 ILE B C 1
ATOM 1519 O O . ILE B 1 84 ? 28.801 -5.241 16.643 1.00 19.38 82 ILE B O 1
ATOM 1524 N N . SER B 1 85 ? 29.068 -3.901 14.831 1.00 18.29 83 SER B N 1
ATOM 1525 C CA . SER B 1 85 ? 28.315 -4.732 13.912 1.00 20.56 83 SER B CA 1
ATOM 1526 C C . SER B 1 85 ? 29.210 -5.177 12.773 1.00 20.08 83 SER B C 1
ATOM 1527 O O . SER B 1 85 ? 29.948 -4.367 12.203 1.00 18.69 83 SER B O 1
ATOM 1530 N N . ARG B 1 86 ? 29.130 -6.465 12.459 1.00 20.02 84 ARG B N 1
ATOM 1531 C CA . ARG B 1 86 ? 29.545 -6.989 11.167 1.00 20.22 84 ARG B CA 1
ATOM 1532 C C . ARG B 1 86 ? 28.889 -6.196 10.039 1.00 18.98 84 ARG B C 1
ATOM 1533 O O . ARG B 1 86 ? 27.729 -5.786 10.146 1.00 18.88 84 ARG B O 1
ATOM 1541 N N . ILE B 1 87 ? 29.633 -5.985 8.957 1.00 17.93 85 ILE B N 1
ATOM 1542 C CA . ILE B 1 87 ? 29.097 -5.342 7.751 1.00 20.08 85 ILE B CA 1
ATOM 1543 C C . ILE B 1 87 ? 28.865 -6.355 6.643 1.00 20.57 85 ILE B C 1
ATOM 1544 O O . ILE B 1 87 ? 27.831 -6.333 5.976 1.00 22.29 85 ILE B O 1
ATOM 1549 N N . ASP B 1 88 ? 29.823 -7.253 6.453 1.00 22.03 86 ASP B N 1
ATOM 1550 C CA . ASP B 1 88 ? 29.741 -8.278 5.429 1.00 24.14 86 ASP B CA 1
ATOM 1551 C C . ASP B 1 88 ? 30.742 -9.369 5.802 1.00 26.05 86 ASP B C 1
ATOM 1552 O O . ASP B 1 88 ? 31.111 -9.505 6.974 1.00 24.91 86 ASP B O 1
ATOM 1557 N N . ALA B 1 89 ? 31.174 -10.149 4.805 1.00 25.69 87 ALA B N 1
ATOM 1558 C CA . ALA B 1 89 ? 32.136 -11.226 5.037 1.00 23.85 87 ALA B CA 1
ATOM 1559 C C . ALA B 1 89 ? 33.533 -10.730 5.374 1.00 26.95 87 ALA B C 1
ATOM 1560 O O . ALA B 1 89 ? 34.363 -11.536 5.819 1.00 27.56 87 ALA B O 1
ATOM 1562 N N . GLY B 1 90 ? 33.816 -9.444 5.174 1.00 22.46 88 GLY B N 1
ATOM 1563 C CA . GLY B 1 90 ? 35.137 -8.889 5.373 1.00 24.00 88 GLY B CA 1
ATOM 1564 C C . GLY B 1 90 ? 35.392 -8.379 6.778 1.00 23.48 88 GLY B C 1
ATOM 1565 O O . GLY B 1 90 ? 34.514 -8.408 7.644 1.00 23.56 88 GLY B O 1
ATOM 1566 N N . PRO B 1 91 ? 36.608 -7.873 7.020 1.00 26.95 89 PRO B N 1
ATOM 1567 C CA . PRO B 1 91 ? 37.008 -7.533 8.400 1.00 23.30 89 PRO B CA 1
ATOM 1568 C C . PRO B 1 91 ? 36.495 -6.202 8.904 1.00 24.64 89 PRO B C 1
ATOM 1569 O O . PRO B 1 91 ? 36.451 -6.006 10.126 1.00 23.37 89 PRO B O 1
ATOM 1573 N N . GLN B 1 92 ? 36.156 -5.268 8.031 1.00 22.07 90 GLN B N 1
ATOM 1574 C CA . GLN B 1 92 ? 35.775 -3.943 8.501 1.00 23.94 90 GLN B CA 1
ATOM 1575 C C . GLN B 1 92 ? 34.390 -3.988 9.139 1.00 21.67 90 GLN B C 1
ATOM 1576 O O . GLN B 1 92 ? 33.448 -4.539 8.560 1.00 24.14 90 GLN B O 1
ATOM 1582 N N . LEU B 1 93 ? 34.270 -3.380 10.319 1.00 18.66 91 LEU B N 1
ATOM 1583 C CA . LEU B 1 93 ? 33.066 -3.381 11.149 1.00 19.67 91 LEU B CA 1
ATOM 1584 C C . LEU B 1 93 ? 32.513 -1.975 11.338 1.00 18.66 91 LEU B C 1
ATOM 1585 O O . LEU B 1 93 ? 33.225 -0.982 11.189 1.00 21.36 91 LEU B O 1
ATOM 1590 N N . LEU B 1 94 ? 31.238 -1.911 11.733 1.00 17.09 92 LEU B N 1
ATOM 1591 C CA . LEU B 1 94 ? 30.557 -0.660 12.045 1.00 18.12 92 LEU B CA 1
ATOM 1592 C C . LEU B 1 94 ? 30.491 -0.475 13.559 1.00 20.58 92 LEU B C 1
ATOM 1593 O O . LEU B 1 94 ? 30.086 -1.393 14.284 1.00 20.88 92 LEU B O 1
ATOM 1598 N N . ASP B 1 95 ? 30.898 0.698 14.029 1.00 18.76 93 ASP B N 1
ATOM 1599 C CA . ASP B 1 95 ? 30.849 1.053 15.441 1.00 20.22 93 ASP B CA 1
ATOM 1600 C C . ASP B 1 95 ? 29.781 2.116 15.647 1.00 22.62 93 ASP B C 1
ATOM 1601 O O . ASP B 1 95 ? 29.754 3.123 14.931 1.00 22.50 93 ASP B O 1
ATOM 1606 N N . ILE B 1 96 ? 28.897 1.880 16.612 1.00 19.72 94 ILE B N 1
ATOM 1607 C CA . ILE B 1 96 ? 27.788 2.774 16.919 1.00 18.04 94 ILE B CA 1
ATOM 1608 C C . ILE B 1 96 ? 27.836 3.088 18.402 1.00 21.41 94 ILE B C 1
ATOM 1609 O O . ILE B 1 96 ? 27.835 2.167 19.228 1.00 20.41 94 ILE B O 1
ATOM 1614 N N . LYS B 1 97 ? 27.848 4.377 18.742 1.00 19.40 95 LYS B N 1
ATOM 1615 C CA . LYS B 1 97 ? 27.854 4.806 20.137 1.00 19.67 95 LYS B CA 1
ATOM 1616 C C . LYS B 1 97 ? 26.644 5.682 20.420 1.00 24.48 95 LYS B C 1
ATOM 1617 O O . LYS B 1 97 ? 26.286 6.552 19.612 1.00 20.49 95 LYS B O 1
ATOM 1623 N N . LEU B 1 98 ? 26.023 5.438 21.573 1.00 23.79 96 LEU B N 1
ATOM 1624 C CA . LEU B 1 98 ? 24.899 6.236 22.041 1.00 25.74 96 LEU B CA 1
ATOM 1625 C C . LEU B 1 98 ? 25.369 7.655 22.348 1.00 24.26 96 LEU B C 1
ATOM 1626 O O . LEU B 1 98 ? 26.570 7.896 22.506 1.00 23.56 96 LEU B O 1
ATOM 1631 N N . PRO B 1 99 ? 24.447 8.617 22.412 1.00 21.72 97 PRO B N 1
ATOM 1632 C CA . PRO B 1 99 ? 24.864 10.003 22.624 1.00 28.13 97 PRO B CA 1
ATOM 1633 C C . PRO B 1 99 ? 25.528 10.161 23.974 1.00 30.10 97 PRO B C 1
ATOM 1634 O O . PRO B 1 99 ? 25.205 9.429 24.931 1.00 30.52 97 PRO B O 1
ATOM 1638 N N . PRO B 1 100 ? 26.469 11.094 24.103 1.00 37.00 98 PRO B N 1
ATOM 1639 C CA . PRO B 1 100 ? 27.066 11.365 25.417 1.00 39.04 98 PRO B CA 1
ATOM 1640 C C . PRO B 1 100 ? 26.019 11.819 26.426 1.00 46.57 98 PRO B C 1
ATOM 1641 O O . PRO B 1 100 ? 25.009 12.437 26.078 1.00 47.96 98 PRO B O 1
ATOM 1645 N N . GLU B 1 101 ? 26.273 11.491 27.700 1.00 51.45 99 GLU B N 1
ATOM 1646 C CA . GLU B 1 101 ? 25.391 11.821 28.809 1.00 57.68 99 GLU B CA 1
ATOM 1647 C C . GLU B 1 101 ? 25.794 13.144 29.451 1.00 57.68 99 GLU B C 1
ATOM 1648 O O . GLU B 1 101 ? 26.978 13.504 29.470 1.00 56.52 99 GLU B O 1
ATOM 1654 N N . PRO B 1 102 ? 24.811 13.891 29.964 1.00 62.54 100 PRO B N 1
ATOM 1655 C CA . PRO B 1 102 ? 25.068 15.048 30.820 1.00 58.84 100 PRO B CA 1
ATOM 1656 C C . PRO B 1 102 ? 24.971 14.694 32.303 1.00 54.27 100 PRO B C 1
ATOM 1657 O O . PRO B 1 102 ? 25.181 15.559 33.150 1.00 52.79 100 PRO B O 1
#

Sequence (204 aa):
MMAFYDSIVENYHRDAVRGQAYSLVEKLAPLDQAGRQRQLEDWRPHYGLELSLTDARQAKLTQEEQALLDKNLLVVREDFTEFISRIDAGPQLLDIKLPPEPSLAFYDSIVENYHRDAVRGQAYSLVEKLAPLDQAGRQRQLEDWRPHYGLELSLTDARQAKLTQEEQALLDKNLLVVREDFTEFISRIDAGPQLLDIKLPPEP

InterPro domains:
  IPR003594 Histidine kinase/HSP90-like ATPase domain [PF02518] (320-425)
  IPR003594 Histidine kinase/HSP90-like ATPase domain [SM00387] (318-428)
  IPR003660 HAMP domain [PF00672] (155-203)
  IPR003660 HAMP domain [PS50885] (155-207)
  IPR003660 HAMP domain [SM00304] (155-207)
  IPR003661 Signal transduction histidine kinase, dimerisation/phosphoacceptor domain [PF00512] (209-273)
  IPR003661 Signal transduction histidine kinase, dimerisation/phosphoacceptor domain [SM00388] (208-273)
  IPR003661 Signal transduction histidine kinase, dimerisation/phosphoacceptor domain [cd00082] (209-269)
  IPR004358 Signal transduction histidine kinase-related protein, C-terminal [PR00344] (353-367)
  IPR004358 Signal transduction histidine kinase-related protein, C-terminal [PR00344] (371-381)
  IPR004358 Signal transduction histidine kinase-related protein, C-terminal [PR00344] (388-406)
  IPR005467 Histidine kinase domain [PS50109] (215-428)
  IPR036097 Signal transduction histidine kinase, dimerisation/phosphoacceptor domain superfamily [SSF47384] (191-274)
  IPR036890 Histidine kinase/HSP90-like ATPase superfamily [G3DSA:3.30.565.10] (277-426)
  IPR036890 Histidine kinase/HSP90-like ATPase superfamily [SSF55874] (263-424)
  IPR050980 Two-component sensor histidine kinase [PTHR44936] (3-426)